Protein AF-0000000080304669 (afdb_homodimer)

Radius of gyration: 21.52 Å; Cα contacts (8 Å, |Δi|>4): 404; chains: 2; bounding box: 47×64×59 Å

Sequence (328 aa):
MSGPALLDLALAVEAWPAVRAFGASLWAYPLVSALHIAGFALLFGAILPVDLRLMGLARAEAVPAPTVELLRRLAASGLGLAVVSGVALWTVRASDYLANPWLWAKWVAVAIGVANALAYGRHAARRRCAGAPALDTRTARAAGTVSLASWLAAIVCGRWIAFAMSGPALLDLALAVEAWPAVRAFGASLWAYPLVSALHIAGFALLFGAILPVDLRLMGLARAEAVPAPTVELLRRLAASGLGLAVVSGVALWTVRASDYLANPWLWAKWVAVAIGVANALAYGRHAARRRCAGAPALDTRTARAAGTVSLASWLAAIVCGRWIAFA

pLDDT: mean 92.64, std 8.43, range [52.75, 98.62]

Organism: Piscinibacter sakaiensis (NCBI:txid1547922)

Nearest PDB structures (foldseek):
  1i49-assembly1_B  TM=2.908E-01  e=3.431E+00  Homo sapiens
  1i4t-assembly1_B  TM=2.240E-01  e=2.966E+00  Homo sapiens
  7oy2-assembly1_C  TM=4.641E-01  e=2.020E+00  Escherichia coli K-12
  1i49-assembly1_B  TM=2.977E-01  e=3.446E+00  Homo sapiens
  1i4t-assembly1_B  TM=2.240E-01  e=3.987E+00  Homo sapiens

Foldseek 3Di:
DDPPVQLVVLVVLLPDPVLQCQVPDPPNLVVLVVQLVVLLCQQQVLCLQVLCVLLVNDDCVVQDPVSNVVSVVSNVSSVVSNVVSVVSNCSNPVNLLVVQVLNVQLVVLVVQLVVLVVVVVVVQVVCVVVVHDGDDSVSSSVSSVSNNVSSVSNVVSVVCSVVD/DPPPVQLVVLVVLLPDPVLQCQVPDPPNLVVLVVQLVVLLCQQQVLCLQVLCVLLVNDDCVVQDPVSNVVSVVSNVSSVVSNVVSVVSNCSNPVNLLVVQVLNVQLVVLVVQLVVLVVVQVVVQVVCVVVVHDGDDSVSSSVSSVSNNVSSVSNVVSVVCSVVD

Structure (mmCIF, N/CA/C/O backbone):
data_AF-0000000080304669-model_v1
#
loop_
_entity.id
_entity.type
_entity.pdbx_description
1 polymer 'Putative membrane protein'
#
loop_
_atom_site.group_PDB
_atom_site.id
_atom_site.type_symbol
_atom_site.label_atom_id
_atom_site.label_alt_id
_atom_site.label_comp_id
_atom_site.label_asym_id
_atom_site.label_entity_id
_atom_site.label_seq_id
_atom_site.pdbx_PDB_ins_code
_atom_site.Cartn_x
_atom_site.Cartn_y
_atom_site.Cartn_z
_atom_site.occupancy
_atom_site.B_iso_or_equiv
_atom_site.auth_seq_id
_atom_site.auth_comp_id
_atom_site.auth_asym_id
_atom_site.auth_atom_id
_atom_site.pdbx_PDB_model_num
ATOM 1 N N . MET A 1 1 ? 9.297 -5.238 -27.375 1 52.94 1 MET A N 1
ATOM 2 C CA . MET A 1 1 ? 9.961 -6.535 -27.328 1 52.94 1 MET A CA 1
ATOM 3 C C . MET A 1 1 ? 11.461 -6.367 -27.078 1 52.94 1 MET A C 1
ATOM 5 O O . MET A 1 1 ? 12.094 -5.473 -27.641 1 52.94 1 MET A O 1
ATOM 9 N N . SER A 1 2 ? 11.812 -6.898 -25.875 1 64.19 2 SER A N 1
ATOM 10 C CA . SER A 1 2 ? 13.211 -6.68 -25.516 1 64.19 2 SER A CA 1
ATOM 11 C C . SER A 1 2 ? 14.148 -7.215 -26.578 1 64.19 2 SER A C 1
ATOM 13 O O . SER A 1 2 ? 13.961 -8.32 -27.094 1 64.19 2 SER A O 1
ATOM 15 N N . GLY A 1 3 ? 14.969 -6.406 -27.203 1 72.31 3 GLY A N 1
ATOM 16 C CA . GLY A 1 3 ? 15.969 -6.809 -28.188 1 72.31 3 GLY A CA 1
ATOM 17 C C . GLY A 1 3 ? 16.828 -7.965 -27.703 1 72.31 3 GLY A C 1
ATOM 18 O O . GLY A 1 3 ? 16.844 -8.281 -26.516 1 72.31 3 GLY A O 1
ATOM 19 N N . PRO A 1 4 ? 17.328 -8.695 -28.562 1 80.25 4 PRO A N 1
ATOM 20 C CA . PRO A 1 4 ? 18.125 -9.875 -28.234 1 80.25 4 PRO A CA 1
ATOM 21 C C . PRO A 1 4 ? 19.172 -9.602 -27.172 1 80.25 4 PRO A C 1
ATOM 23 O O . PRO A 1 4 ? 19.406 -10.438 -26.297 1 80.25 4 PRO A O 1
ATOM 26 N N . ALA A 1 5 ? 19.766 -8.531 -27.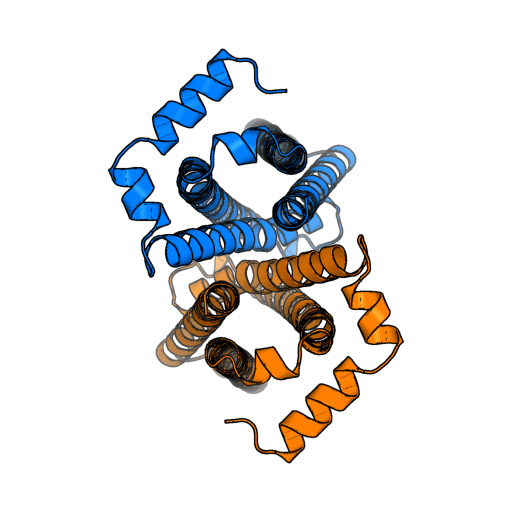188 1 88 5 ALA A N 1
ATOM 27 C CA . ALA A 1 5 ? 20.797 -8.203 -26.203 1 88 5 ALA A CA 1
ATOM 28 C C . ALA A 1 5 ? 20.219 -8.125 -24.797 1 88 5 ALA A C 1
ATOM 30 O O . ALA A 1 5 ? 20.844 -8.602 -23.844 1 88 5 ALA A O 1
ATOM 31 N N . LEU A 1 6 ? 19.047 -7.523 -24.703 1 88.44 6 LEU A N 1
ATOM 32 C CA . LEU A 1 6 ? 18.406 -7.395 -23.391 1 88.44 6 LEU A CA 1
ATOM 33 C C . LEU A 1 6 ? 18.016 -8.766 -22.844 1 88.44 6 LEU A C 1
ATOM 35 O O . LEU A 1 6 ? 18.125 -9.016 -21.641 1 88.44 6 LEU A O 1
ATOM 39 N N . LEU A 1 7 ? 17.594 -9.531 -23.703 1 90.88 7 LEU A N 1
ATOM 40 C CA . LEU A 1 7 ? 17.219 -10.883 -23.297 1 90.88 7 LEU A CA 1
ATOM 41 C C . LEU A 1 7 ? 18.438 -11.672 -22.828 1 90.88 7 LEU A C 1
ATOM 43 O O . LEU A 1 7 ? 18.375 -12.398 -21.844 1 90.88 7 LEU A O 1
ATOM 47 N N . ASP A 1 8 ? 19.516 -11.492 -23.547 1 93.12 8 ASP A N 1
ATOM 48 C CA . ASP A 1 8 ? 20.75 -12.164 -23.156 1 93.12 8 ASP A CA 1
ATOM 49 C C . ASP A 1 8 ? 21.203 -11.711 -21.781 1 93.12 8 ASP A C 1
ATOM 51 O O . ASP A 1 8 ? 21.656 -12.523 -20.969 1 93.12 8 ASP A O 1
ATOM 55 N N . LEU A 1 9 ? 21.141 -10.508 -21.609 1 93.19 9 LEU A N 1
ATOM 56 C CA . LEU A 1 9 ? 21.516 -9.969 -20.297 1 93.19 9 LEU A CA 1
ATOM 57 C C . LEU A 1 9 ? 20.609 -10.531 -19.219 1 93.19 9 LEU A C 1
ATOM 59 O O . LEU A 1 9 ? 21.078 -10.883 -18.125 1 93.19 9 LEU A O 1
ATOM 63 N N . ALA A 1 10 ? 19.328 -10.578 -19.469 1 94.25 10 ALA A N 1
ATOM 64 C CA . ALA A 1 10 ? 18.375 -11.117 -18.516 1 94.25 10 ALA A CA 1
ATOM 65 C C . ALA A 1 10 ? 18.703 -12.555 -18.156 1 94.25 10 ALA A C 1
ATOM 67 O O . ALA A 1 10 ? 18.688 -12.93 -16.969 1 94.25 10 ALA A O 1
ATOM 68 N N . LEU A 1 11 ? 19.031 -13.258 -19.141 1 94.62 11 LEU A N 1
ATOM 69 C CA . LEU A 1 11 ? 19.359 -14.664 -18.922 1 94.62 11 LEU A CA 1
ATOM 70 C C . LEU A 1 11 ? 20.656 -14.812 -18.141 1 94.62 11 LEU A C 1
ATOM 72 O O . LEU A 1 11 ? 20.781 -15.703 -17.297 1 94.62 11 LEU A O 1
ATOM 76 N N . ALA A 1 12 ? 21.594 -13.93 -18.422 1 95.5 12 ALA A N 1
ATOM 77 C CA . ALA A 1 12 ? 22.859 -13.938 -17.688 1 95.5 12 ALA A CA 1
ATOM 78 C C . ALA A 1 12 ? 22.641 -13.617 -16.219 1 95.5 12 ALA A C 1
ATOM 80 O O . ALA A 1 12 ? 23.25 -14.234 -15.344 1 95.5 12 ALA A O 1
ATOM 81 N N . VAL A 1 13 ? 21.797 -12.711 -15.953 1 95.69 13 VAL A N 1
ATOM 82 C CA . VAL A 1 13 ? 21.484 -12.312 -14.586 1 95.69 13 VAL A CA 1
ATOM 83 C C . VAL A 1 13 ? 20.797 -13.461 -13.852 1 95.69 13 VAL A C 1
ATOM 85 O O . VAL A 1 13 ? 21.156 -13.781 -12.719 1 95.69 13 VAL A O 1
ATOM 88 N N . GLU A 1 14 ? 19.906 -14.125 -14.469 1 95.62 14 GLU A N 1
ATOM 89 C CA . GLU A 1 14 ? 19.172 -15.242 -13.883 1 95.62 14 GLU A CA 1
ATOM 90 C C . GLU A 1 14 ? 20.125 -16.391 -13.531 1 95.62 14 GLU A C 1
ATOM 92 O O . GLU A 1 14 ? 19.844 -17.172 -12.617 1 95.62 14 GLU A O 1
ATOM 97 N N . ALA A 1 15 ? 21.188 -16.391 -14.219 1 95.44 15 ALA A N 1
ATOM 98 C CA . ALA A 1 15 ? 22.109 -17.516 -14.078 1 95.44 15 ALA A CA 1
ATOM 99 C C . ALA A 1 15 ? 23.062 -17.312 -12.898 1 95.44 15 ALA A C 1
ATOM 101 O O . ALA A 1 15 ? 23.734 -18.25 -12.469 1 95.44 15 ALA A O 1
ATOM 102 N N . TRP A 1 16 ? 23.078 -16.109 -12.375 1 97.19 16 TRP A N 1
ATOM 103 C CA . TRP A 1 16 ? 23.938 -15.859 -11.227 1 97.19 16 TRP A CA 1
ATOM 104 C C . TRP A 1 16 ? 23.531 -16.734 -10.047 1 97.19 16 TRP A C 1
ATOM 106 O O . TRP A 1 16 ? 22.344 -16.828 -9.711 1 97.19 16 TRP A O 1
ATOM 116 N N . PRO A 1 17 ? 24.5 -17.422 -9.391 1 97.38 17 PRO A N 1
ATOM 117 C CA . PRO A 1 17 ? 24.188 -18.312 -8.266 1 97.38 17 PRO A CA 1
ATOM 118 C C . PRO A 1 17 ? 23.438 -17.594 -7.145 1 97.38 17 PRO A C 1
ATOM 120 O O . PRO A 1 17 ? 22.531 -18.156 -6.535 1 97.38 17 PRO A O 1
ATOM 123 N N . ALA A 1 18 ? 23.797 -16.391 -6.887 1 97.31 18 ALA A N 1
ATOM 124 C CA . ALA A 1 18 ? 23.109 -15.617 -5.844 1 97.31 18 ALA A CA 1
ATOM 125 C C . ALA A 1 18 ? 21.641 -15.398 -6.188 1 97.31 18 ALA A C 1
ATOM 127 O O . ALA A 1 18 ? 20.781 -15.422 -5.305 1 97.31 18 ALA A O 1
ATOM 128 N N . VAL A 1 19 ? 21.359 -15.188 -7.363 1 97.44 19 VAL A N 1
ATOM 129 C CA . VAL A 1 19 ? 19.984 -14.969 -7.82 1 97.44 19 VAL A CA 1
ATOM 130 C C . VAL A 1 19 ? 19.188 -16.266 -7.695 1 97.44 19 VAL A C 1
ATOM 132 O O . VAL A 1 19 ? 18.047 -16.25 -7.223 1 97.44 19 VAL A O 1
ATOM 135 N N . ARG A 1 20 ? 19.766 -17.344 -8.07 1 96.94 20 ARG A N 1
ATOM 136 C CA . ARG A 1 20 ? 19.094 -18.625 -7.953 1 96.94 20 ARG A CA 1
ATOM 137 C C . ARG A 1 20 ? 18.812 -18.969 -6.496 1 96.94 20 ARG A C 1
ATOM 139 O O . ARG A 1 20 ? 17.719 -19.453 -6.164 1 96.94 20 ARG A O 1
ATOM 146 N N . ALA A 1 21 ? 19.812 -18.672 -5.695 1 97.12 21 ALA A N 1
ATOM 147 C CA . ALA A 1 21 ? 19.609 -18.922 -4.27 1 97.12 21 ALA A CA 1
ATOM 148 C C . ALA A 1 21 ? 18.5 -18.047 -3.707 1 97.12 21 ALA A C 1
ATOM 150 O O . ALA A 1 21 ? 17.688 -18.5 -2.91 1 97.12 21 ALA A O 1
ATOM 151 N N . PHE A 1 22 ? 18.484 -16.891 -4.109 1 96.88 22 PHE A N 1
ATOM 152 C CA . PHE A 1 22 ? 17.469 -15.93 -3.684 1 96.88 22 PHE A CA 1
ATOM 153 C C . PHE A 1 22 ? 16.078 -16.391 -4.102 1 96.88 22 PHE A C 1
ATOM 155 O O . PHE A 1 22 ? 15.156 -16.438 -3.281 1 96.88 22 PHE A O 1
ATOM 162 N N . GLY A 1 23 ? 15.938 -16.812 -5.289 1 95.44 23 GLY A N 1
ATOM 163 C CA . GLY A 1 23 ? 14.656 -17.266 -5.809 1 95.44 23 GLY A CA 1
ATOM 164 C C . GLY A 1 23 ? 14.164 -18.547 -5.156 1 95.44 23 GLY A C 1
ATOM 165 O O . GLY A 1 23 ? 12.953 -18.766 -5.051 1 95.44 23 GLY A O 1
ATOM 166 N N . ALA A 1 24 ? 15.086 -19.297 -4.668 1 94.12 24 ALA A N 1
ATOM 167 C CA . ALA A 1 24 ? 14.727 -20.594 -4.094 1 94.12 24 ALA A CA 1
ATOM 168 C C . ALA A 1 24 ? 14.477 -20.469 -2.592 1 94.12 24 ALA A C 1
ATOM 170 O O . ALA A 1 24 ? 13.953 -21.391 -1.967 1 94.12 24 ALA A O 1
ATOM 171 N N . SER A 1 25 ? 14.828 -19.359 -2.078 1 94.56 25 SER A N 1
ATOM 172 C CA . SER A 1 25 ? 14.727 -19.203 -0.63 1 94.56 25 SER A CA 1
ATOM 173 C C . SER A 1 25 ? 13.273 -19.125 -0.182 1 94.56 25 SER A C 1
ATOM 175 O O . SER A 1 25 ? 12.484 -18.344 -0.72 1 94.56 25 SER A O 1
ATOM 177 N N . LEU A 1 26 ? 12.969 -19.906 0.898 1 92.12 26 LEU A N 1
ATOM 178 C CA . LEU A 1 26 ? 11.617 -19.922 1.442 1 92.12 26 LEU A CA 1
ATOM 179 C C . LEU A 1 26 ? 11.344 -18.672 2.27 1 92.12 26 LEU A C 1
ATOM 181 O O . LEU A 1 26 ? 10.188 -18.375 2.596 1 92.12 26 LEU A O 1
ATOM 185 N N . TRP A 1 27 ? 12.32 -17.938 2.51 1 93.38 27 TRP A N 1
ATOM 186 C CA . TRP A 1 27 ? 12.172 -16.766 3.373 1 93.38 27 TRP A CA 1
ATOM 187 C C . TRP A 1 27 ? 12.555 -15.492 2.631 1 93.38 27 TRP A C 1
ATOM 189 O O . TRP A 1 27 ? 11.781 -14.523 2.609 1 93.38 27 TRP A O 1
ATOM 199 N N . ALA A 1 28 ? 13.703 -15.492 1.985 1 95.62 28 ALA A N 1
ATOM 200 C CA . ALA A 1 28 ? 14.242 -14.266 1.403 1 95.62 28 ALA A CA 1
ATOM 201 C C . ALA A 1 28 ? 13.32 -13.727 0.316 1 95.62 28 ALA A C 1
ATOM 203 O O . ALA A 1 28 ? 12.969 -12.539 0.323 1 95.62 28 ALA A O 1
ATOM 204 N N . TYR A 1 29 ? 12.891 -14.602 -0.505 1 95.88 29 TYR A N 1
ATOM 205 C CA . TYR A 1 29 ? 12.094 -14.148 -1.644 1 95.88 29 TYR A CA 1
ATOM 206 C C . TYR A 1 29 ? 10.75 -13.602 -1.187 1 95.88 29 TYR A C 1
ATOM 208 O O . TYR A 1 29 ? 10.398 -12.461 -1.504 1 95.88 29 TYR A O 1
ATOM 216 N N . PRO A 1 30 ? 10.023 -14.336 -0.293 1 95.31 30 PRO A N 1
ATOM 217 C CA . PRO A 1 30 ? 8.75 -13.781 0.184 1 95.31 30 PRO A CA 1
ATOM 218 C C . PRO A 1 30 ? 8.938 -12.516 1.011 1 95.31 30 PRO A C 1
ATOM 220 O O . PRO A 1 30 ? 8.094 -11.617 0.967 1 95.31 30 PRO A O 1
ATOM 223 N N . LEU A 1 31 ? 9.992 -12.469 1.689 1 96.69 31 LEU A N 1
ATOM 224 C CA . LEU A 1 31 ? 10.234 -11.281 2.504 1 96.69 31 LEU A CA 1
ATOM 225 C C . LEU A 1 31 ? 10.5 -10.062 1.624 1 96.69 31 LEU A C 1
ATOM 227 O O . LEU A 1 31 ? 9.969 -8.977 1.877 1 96.69 31 LEU A O 1
ATOM 231 N N . VAL A 1 32 ? 11.305 -10.203 0.575 1 97.62 32 VAL A N 1
ATOM 232 C CA . VAL A 1 32 ? 11.578 -9.109 -0.348 1 97.62 32 VAL A CA 1
ATOM 233 C C . VAL A 1 32 ? 10.305 -8.727 -1.097 1 97.62 32 VAL A C 1
ATOM 235 O O . VAL A 1 32 ? 10.055 -7.551 -1.35 1 97.62 32 VAL A O 1
ATOM 238 N N . SER A 1 33 ? 9.547 -9.727 -1.398 1 96.75 33 SER A N 1
ATOM 239 C CA . SER A 1 33 ? 8.25 -9.469 -2.018 1 96.75 33 SER A CA 1
ATOM 240 C C . SER A 1 33 ? 7.352 -8.648 -1.098 1 96.75 33 SER A C 1
ATOM 242 O O . SER A 1 33 ? 6.719 -7.688 -1.536 1 96.75 33 SER A O 1
ATOM 244 N N . ALA A 1 34 ? 7.301 -8.977 0.16 1 96.19 34 ALA A N 1
ATOM 245 C CA . ALA A 1 34 ? 6.523 -8.227 1.146 1 96.19 34 ALA A CA 1
ATOM 246 C C . ALA A 1 34 ? 7.059 -6.809 1.299 1 96.19 34 ALA A C 1
ATOM 248 O O . ALA A 1 34 ? 6.281 -5.859 1.452 1 96.19 34 ALA A O 1
ATOM 249 N N . LEU A 1 35 ? 8.375 -6.68 1.252 1 97.44 35 LEU A N 1
ATOM 250 C CA . LEU A 1 35 ? 8.992 -5.363 1.349 1 97.44 35 LEU A CA 1
ATOM 251 C C . LEU A 1 35 ? 8.633 -4.5 0.144 1 97.44 35 LEU A C 1
ATOM 253 O O . LEU A 1 35 ? 8.422 -3.293 0.279 1 97.44 35 LEU A O 1
ATOM 257 N N . HIS A 1 36 ? 8.648 -5.148 -1.007 1 97.56 36 HIS A N 1
ATOM 258 C CA . HIS A 1 36 ? 8.219 -4.434 -2.201 1 97.56 36 HIS A CA 1
ATOM 259 C C . HIS A 1 36 ? 6.801 -3.895 -2.043 1 97.56 36 HIS A C 1
ATOM 261 O O . HIS A 1 36 ? 6.539 -2.725 -2.326 1 97.56 36 HIS A O 1
ATOM 267 N N . ILE A 1 37 ? 5.914 -4.641 -1.457 1 96.25 37 ILE A N 1
ATOM 268 C CA . ILE A 1 37 ? 4.52 -4.27 -1.236 1 96.25 37 ILE A CA 1
ATOM 269 C C . ILE A 1 37 ? 4.441 -3.164 -0.188 1 96.25 37 ILE A C 1
ATOM 271 O O . ILE A 1 37 ? 3.709 -2.186 -0.362 1 96.25 37 ILE A O 1
ATOM 275 N N . ALA A 1 38 ? 5.207 -3.32 0.8 1 96.5 38 ALA A N 1
ATOM 276 C CA . ALA A 1 38 ? 5.238 -2.303 1.847 1 96.5 38 ALA A CA 1
ATOM 277 C C . ALA A 1 38 ? 5.73 -0.966 1.3 1 96.5 38 ALA A C 1
ATOM 279 O O . ALA A 1 38 ? 5.215 0.091 1.67 1 96.5 38 ALA A O 1
ATOM 280 N N . GLY A 1 39 ? 6.777 -1.056 0.501 1 97.81 39 GLY A N 1
ATOM 281 C CA . GLY A 1 39 ? 7.293 0.154 -0.118 1 97.81 39 GLY A CA 1
ATOM 282 C C . GLY A 1 39 ? 6.266 0.866 -0.98 1 97.81 39 GLY A C 1
ATOM 283 O O . GLY A 1 39 ? 6.09 2.082 -0.871 1 97.81 39 GLY A O 1
ATOM 284 N N . PHE A 1 40 ? 5.586 0.095 -1.769 1 97.06 40 PHE A N 1
ATOM 285 C CA . PHE A 1 40 ? 4.562 0.675 -2.631 1 97.06 40 PHE A CA 1
ATOM 286 C C . PHE A 1 40 ? 3.396 1.206 -1.808 1 97.06 40 PHE A C 1
ATOM 288 O O . PHE A 1 40 ? 2.828 2.252 -2.129 1 97.06 40 PHE A O 1
ATOM 295 N N . ALA A 1 41 ? 3.002 0.504 -0.779 1 96.69 41 ALA A N 1
ATOM 296 C CA . ALA A 1 41 ? 1.937 0.941 0.12 1 96.69 41 ALA A CA 1
ATOM 297 C C . ALA A 1 41 ? 2.285 2.275 0.774 1 96.69 41 ALA A C 1
ATOM 299 O O . ALA A 1 41 ? 1.444 3.176 0.849 1 96.69 41 ALA A O 1
ATOM 300 N N . LEU A 1 42 ? 3.537 2.318 1.196 1 97.81 42 LEU A N 1
ATOM 301 C CA . LEU A 1 42 ? 4.004 3.557 1.809 1 97.81 42 LEU A CA 1
ATOM 302 C C . LEU A 1 42 ? 3.971 4.707 0.805 1 97.81 42 LEU A C 1
ATOM 304 O O . LEU A 1 42 ? 3.506 5.801 1.124 1 97.81 42 LEU A O 1
ATOM 308 N N . LEU A 1 43 ? 4.457 4.43 -0.382 1 98.44 43 LEU A N 1
ATOM 309 C CA . LEU A 1 43 ? 4.457 5.445 -1.428 1 98.44 43 LEU A CA 1
ATOM 310 C C . LEU A 1 43 ? 3.043 5.949 -1.698 1 98.44 43 LEU A C 1
ATOM 312 O O . LEU A 1 43 ? 2.768 7.145 -1.567 1 98.44 43 LEU A O 1
ATOM 316 N N . PHE A 1 44 ? 2.117 5.086 -2.004 1 98.06 44 PHE A N 1
ATOM 317 C CA . PHE A 1 44 ? 0.77 5.445 -2.428 1 98.06 44 PHE A CA 1
ATOM 318 C C . PHE A 1 44 ? -0.005 6.086 -1.282 1 98.06 44 PHE A C 1
ATOM 320 O O . PHE A 1 44 ? -0.566 7.172 -1.438 1 98.06 44 PHE A O 1
ATOM 327 N N . GLY A 1 45 ? 0.008 5.535 -0.122 1 97.25 45 GLY A N 1
ATOM 328 C CA . GLY A 1 45 ? -0.755 6.047 1.005 1 97.25 45 GLY A CA 1
ATOM 329 C C . GLY A 1 45 ? -0.256 7.391 1.5 1 97.25 45 GLY A C 1
ATOM 330 O O . GLY A 1 45 ? -1.05 8.242 1.913 1 97.25 45 GLY A O 1
ATOM 331 N N . ALA A 1 46 ? 1.029 7.527 1.434 1 97.56 46 ALA A N 1
ATOM 332 C CA . ALA A 1 46 ? 1.606 8.773 1.944 1 97.56 46 ALA A CA 1
ATOM 333 C C . ALA A 1 46 ? 1.347 9.93 0.987 1 97.56 46 ALA A C 1
ATOM 335 O O . ALA A 1 46 ? 1.141 11.062 1.42 1 97.56 46 ALA A O 1
ATOM 336 N N . ILE A 1 47 ? 1.39 9.578 -0.3 1 97.69 47 ILE A N 1
ATOM 337 C CA . ILE A 1 47 ? 1.369 10.695 -1.237 1 97.69 47 ILE A CA 1
ATOM 338 C C . ILE A 1 47 ? -0.075 11.078 -1.551 1 97.69 47 ILE A C 1
ATOM 340 O O . ILE A 1 47 ? -0.336 12.172 -2.057 1 97.69 47 ILE A O 1
ATOM 344 N N . LEU A 1 48 ? -1.041 10.281 -1.236 1 97.69 48 LEU A N 1
ATOM 345 C CA . LEU A 1 48 ? -2.434 10.508 -1.611 1 97.69 48 LEU A CA 1
ATOM 346 C C . LEU A 1 48 ? -2.971 11.781 -0.98 1 97.69 48 LEU A C 1
ATOM 348 O O . LEU A 1 48 ? -3.602 12.602 -1.658 1 97.69 48 LEU A O 1
ATOM 352 N N . PRO A 1 49 ? -2.744 12.055 0.329 1 96.88 49 PRO A N 1
ATOM 353 C CA . PRO A 1 49 ? -3.254 13.305 0.886 1 96.88 49 PRO A CA 1
ATOM 354 C C . PRO A 1 49 ? -2.686 14.539 0.183 1 96.88 49 PRO A C 1
ATOM 356 O O . PRO A 1 49 ? -3.377 15.547 0.046 1 96.88 49 PRO A O 1
ATOM 359 N N . VAL A 1 50 ? -1.459 14.461 -0.214 1 96.12 50 VAL A N 1
ATOM 360 C CA . VAL A 1 50 ? -0.841 15.562 -0.947 1 96.12 50 VAL A CA 1
ATOM 361 C C . VAL A 1 50 ? -1.52 15.727 -2.305 1 96.12 50 VAL A C 1
ATOM 363 O O . VAL A 1 50 ? -1.816 16.844 -2.729 1 96.12 50 VAL A O 1
ATOM 366 N N . ASP A 1 51 ? -1.729 14.602 -2.959 1 97.38 51 ASP A N 1
ATOM 367 C CA . ASP A 1 51 ? -2.441 14.641 -4.23 1 97.38 51 ASP A CA 1
ATOM 368 C C . ASP A 1 51 ? -3.822 15.273 -4.07 1 97.38 51 ASP A C 1
ATOM 370 O O . ASP A 1 51 ? -4.234 16.094 -4.891 1 97.38 51 ASP A O 1
ATOM 374 N N . LEU A 1 52 ? -4.527 14.875 -3.021 1 96.44 52 LEU A N 1
ATOM 375 C CA . LEU A 1 52 ? -5.859 15.406 -2.768 1 96.44 52 LEU A CA 1
ATOM 376 C C . LEU A 1 52 ? -5.801 16.906 -2.512 1 96.44 52 LEU A C 1
ATOM 378 O O . LEU A 1 52 ? -6.668 17.656 -2.975 1 96.44 52 LEU A O 1
ATOM 382 N N . ARG A 1 53 ? -4.809 17.312 -1.776 1 94.44 53 ARG A N 1
ATOM 383 C CA . ARG A 1 53 ? -4.613 18.734 -1.538 1 94.44 53 ARG A CA 1
ATOM 384 C C . ARG A 1 53 ? -4.391 19.484 -2.848 1 94.44 53 ARG A C 1
ATOM 386 O O . ARG A 1 53 ? -4.988 20.531 -3.078 1 94.44 53 ARG A O 1
ATOM 393 N N . LEU A 1 54 ? -3.543 19 -3.676 1 93.81 54 LEU A N 1
ATOM 394 C CA . LEU A 1 54 ? -3.246 19.625 -4.961 1 93.81 54 LEU A CA 1
ATOM 395 C C . LEU A 1 54 ? -4.492 19.703 -5.836 1 93.81 54 LEU A C 1
ATOM 397 O O . LEU A 1 54 ? -4.695 20.672 -6.562 1 93.81 54 LEU A O 1
ATOM 401 N N . MET A 1 55 ? -5.305 18.719 -5.711 1 95.56 55 MET A N 1
ATOM 402 C CA . MET A 1 55 ? -6.516 18.641 -6.52 1 95.56 55 MET A CA 1
ATOM 403 C C . MET A 1 55 ? -7.621 19.5 -5.934 1 95.56 55 MET A C 1
ATOM 405 O O . MET A 1 55 ? -8.688 19.656 -6.535 1 95.56 55 MET A O 1
ATOM 409 N N . GLY A 1 56 ? -7.395 20.016 -4.734 1 93.25 56 GLY A N 1
ATOM 410 C CA . GLY A 1 56 ? -8.367 20.875 -4.074 1 93.25 56 GLY A CA 1
ATOM 411 C C . GLY A 1 56 ? -9.43 20.094 -3.314 1 93.25 56 GLY A C 1
ATOM 412 O O . GLY A 1 56 ? -10.484 20.625 -2.986 1 93.25 56 GLY A O 1
ATOM 413 N N . LEU A 1 57 ? -9.148 18.859 -3.033 1 93.75 57 LEU A N 1
ATOM 414 C CA . LEU A 1 57 ? -10.125 17.984 -2.393 1 93.75 57 LEU A CA 1
ATOM 415 C C . LEU A 1 57 ? -9.836 17.844 -0.901 1 93.75 57 LEU A C 1
ATOM 417 O O . LEU A 1 57 ? -10.641 17.281 -0.159 1 93.75 57 LEU A O 1
ATOM 421 N N . ALA A 1 58 ? -8.688 18.297 -0.469 1 90.81 58 ALA A N 1
ATOM 422 C CA . ALA A 1 58 ? -8.336 18.359 0.948 1 90.81 58 ALA A CA 1
ATOM 423 C C . ALA A 1 58 ? -8.039 19.797 1.374 1 90.81 58 ALA A C 1
ATOM 425 O O . ALA A 1 58 ? -7.414 20.547 0.631 1 90.81 58 ALA A O 1
ATOM 426 N N . ARG A 1 59 ? -8.492 20.094 2.584 1 88.56 59 ARG A N 1
ATOM 427 C CA . ARG A 1 59 ? -8.273 21.453 3.092 1 88.56 59 ARG A CA 1
ATOM 428 C C . ARG A 1 59 ? -6.797 21.688 3.375 1 88.56 59 ARG A C 1
ATOM 430 O O . ARG A 1 59 ? -6.09 20.797 3.848 1 88.56 59 ARG A O 1
ATOM 437 N N . ALA A 1 60 ? -6.496 22.906 3.088 1 83.75 60 ALA A N 1
ATOM 438 C CA . ALA A 1 60 ? -5.105 23.297 3.295 1 83.75 60 ALA A CA 1
ATOM 439 C C . ALA A 1 60 ? -4.691 23.094 4.754 1 83.75 60 ALA A C 1
ATOM 441 O O . ALA A 1 60 ? -3.543 22.766 5.039 1 83.75 60 ALA A O 1
ATOM 442 N N . GLU A 1 61 ? -5.574 23.234 5.586 1 87.44 61 GLU A N 1
ATOM 443 C CA . GLU A 1 61 ? -5.281 23.109 7.012 1 87.44 61 GLU A CA 1
ATOM 444 C C . GLU A 1 61 ? -5.031 21.656 7.398 1 87.44 61 GLU A C 1
ATOM 446 O O . GLU A 1 61 ? -4.352 21.375 8.391 1 87.44 61 GLU A O 1
ATOM 451 N N . ALA A 1 62 ? -5.523 20.812 6.605 1 91.38 62 ALA A N 1
ATOM 452 C CA . ALA A 1 62 ? -5.383 19.391 6.891 1 91.38 62 ALA A CA 1
ATOM 453 C C . ALA A 1 62 ? -4.039 18.859 6.398 1 91.38 62 ALA A C 1
ATOM 455 O O . ALA A 1 62 ? -3.559 17.828 6.867 1 91.38 62 ALA A O 1
ATOM 456 N N . VAL A 1 63 ? -3.471 19.547 5.492 1 95.12 63 VAL A N 1
ATOM 457 C CA . VAL A 1 63 ? -2.18 19.141 4.945 1 95.12 63 VAL A CA 1
ATOM 458 C C . VAL A 1 63 ? -1.258 20.344 4.832 1 95.12 63 VAL A C 1
ATOM 460 O O . VAL A 1 63 ? -0.875 20.75 3.729 1 95.12 63 VAL A O 1
ATOM 463 N N . PRO A 1 64 ? -0.865 20.906 5.945 1 92.81 64 PRO A N 1
ATOM 464 C CA . PRO A 1 64 ? 0.021 22.062 5.922 1 92.81 64 PRO A CA 1
ATOM 465 C C . PRO A 1 64 ? 1.413 21.734 5.387 1 92.81 64 PRO A C 1
ATOM 467 O O . PRO A 1 64 ? 1.738 20.562 5.176 1 92.81 64 PRO A O 1
ATOM 470 N N . ALA A 1 65 ? 2.238 22.703 5.227 1 90.19 65 ALA A N 1
ATOM 471 C CA . ALA A 1 65 ? 3.525 22.594 4.543 1 90.19 65 ALA A CA 1
ATOM 472 C C . ALA A 1 65 ? 4.426 21.578 5.227 1 90.19 65 ALA A C 1
ATOM 474 O O . ALA A 1 65 ? 5.027 20.734 4.566 1 90.19 65 ALA A O 1
ATOM 475 N N . PRO A 1 66 ? 4.535 21.609 6.52 1 92.44 66 PRO A N 1
ATOM 476 C CA . PRO A 1 66 ? 5.379 20.594 7.16 1 92.44 66 PRO A CA 1
ATOM 477 C C . PRO A 1 66 ? 4.863 19.172 6.945 1 92.44 66 PRO A C 1
ATOM 479 O O . PRO A 1 66 ? 5.652 18.234 6.867 1 92.44 66 PRO A O 1
ATOM 482 N N . THR A 1 67 ? 3.553 19.047 6.887 1 94.62 67 THR A N 1
ATOM 483 C CA . THR A 1 67 ? 2.947 17.75 6.613 1 94.62 67 THR A CA 1
ATOM 484 C C . THR A 1 67 ? 3.291 17.281 5.199 1 94.62 67 THR A C 1
ATOM 486 O O . THR A 1 67 ? 3.65 16.125 4.996 1 94.62 67 THR A O 1
ATOM 489 N N . VAL A 1 68 ? 3.146 18.172 4.27 1 94.25 68 VAL A N 1
ATOM 490 C CA . VAL A 1 68 ? 3.488 17.844 2.887 1 94.25 68 VAL A CA 1
ATOM 491 C C . VAL A 1 68 ? 4.926 17.344 2.812 1 94.25 68 VAL A C 1
ATOM 493 O O . VAL A 1 68 ? 5.199 16.328 2.158 1 94.25 68 VAL A O 1
ATOM 496 N N . GLU A 1 69 ? 5.805 18.016 3.449 1 93.75 69 GLU A N 1
ATOM 497 C CA . GLU A 1 69 ? 7.215 17.641 3.434 1 93.75 69 GLU A CA 1
ATOM 498 C C . GLU A 1 69 ? 7.418 16.25 4.027 1 93.75 69 GLU A C 1
ATOM 500 O O . GLU A 1 69 ? 8.141 15.422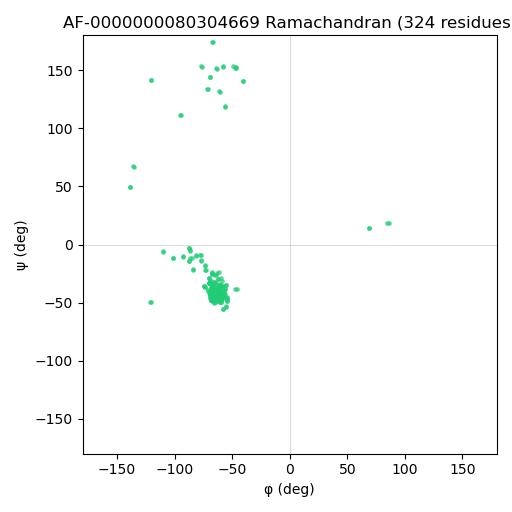 3.459 1 93.75 69 GLU A O 1
ATOM 505 N N . LEU A 1 70 ? 6.82 16 5.113 1 95.69 70 LEU A N 1
ATOM 506 C CA . LEU A 1 70 ? 6.918 14.695 5.746 1 95.69 70 LEU A CA 1
ATOM 507 C C . LEU A 1 70 ? 6.375 13.602 4.828 1 95.69 70 LEU A C 1
ATOM 509 O O . LEU A 1 70 ? 7.023 12.578 4.625 1 95.69 70 LEU A O 1
ATOM 513 N N . LEU A 1 71 ? 5.188 13.852 4.316 1 97.12 71 LEU A N 1
ATOM 514 C CA . LEU A 1 71 ? 4.531 12.867 3.465 1 97.12 71 LEU A CA 1
ATOM 515 C C . LEU A 1 71 ? 5.352 12.602 2.207 1 97.12 71 LEU A C 1
ATOM 517 O O . LEU A 1 71 ? 5.434 11.461 1.741 1 97.12 71 LEU A O 1
ATOM 521 N N . ARG A 1 72 ? 5.957 13.617 1.655 1 96.31 72 ARG A N 1
ATOM 522 C CA . ARG A 1 72 ? 6.812 13.445 0.486 1 96.31 72 ARG A CA 1
ATOM 523 C C . ARG A 1 72 ? 8.047 12.617 0.828 1 96.31 72 ARG A C 1
ATOM 525 O O . ARG A 1 72 ? 8.5 11.805 0.021 1 96.31 72 ARG A O 1
ATOM 532 N N . ARG A 1 73 ? 8.625 12.844 1.938 1 96.62 73 ARG A N 1
ATOM 533 C CA . ARG A 1 73 ? 9.773 12.062 2.373 1 96.62 73 ARG A CA 1
ATOM 534 C C . ARG A 1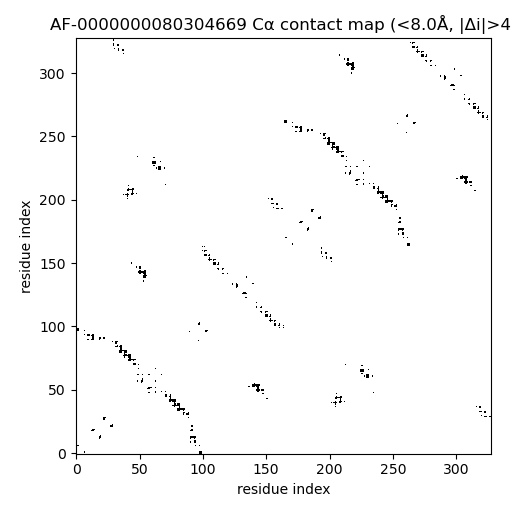 73 ? 9.391 10.594 2.566 1 96.62 73 ARG A C 1
ATOM 536 O O . ARG A 1 73 ? 10.148 9.695 2.18 1 96.62 73 ARG A O 1
ATOM 543 N N . LEU A 1 74 ? 8.289 10.375 3.188 1 97.62 74 LEU A N 1
ATOM 544 C CA . LEU A 1 74 ? 7.809 9.016 3.377 1 97.62 74 LEU A CA 1
ATOM 545 C C . LEU A 1 74 ? 7.527 8.344 2.037 1 97.62 74 LEU A C 1
ATOM 547 O O . LEU A 1 74 ? 7.902 7.188 1.826 1 97.62 74 LEU A O 1
ATOM 551 N N . ALA A 1 75 ? 6.883 9.07 1.164 1 98.19 75 ALA A N 1
ATOM 552 C CA . ALA A 1 75 ? 6.609 8.547 -0.172 1 98.19 75 ALA A CA 1
ATOM 553 C C . ALA A 1 75 ? 7.906 8.211 -0.903 1 98.19 75 ALA A C 1
ATOM 555 O O . ALA A 1 75 ? 8.008 7.168 -1.549 1 98.19 75 ALA A O 1
ATOM 556 N N . ALA A 1 76 ? 8.906 9.086 -0.828 1 97.62 76 ALA A N 1
ATOM 557 C CA . ALA A 1 76 ? 10.203 8.859 -1.461 1 97.62 76 ALA A CA 1
ATOM 558 C C . ALA A 1 76 ? 10.883 7.617 -0.884 1 97.62 76 ALA A C 1
ATOM 560 O O . ALA A 1 76 ? 11.484 6.832 -1.62 1 97.62 76 ALA A O 1
ATOM 561 N N . SER A 1 77 ? 10.812 7.508 0.399 1 98.06 77 SER A N 1
ATOM 562 C CA . SER A 1 77 ? 11.367 6.316 1.033 1 98.06 77 SER A CA 1
ATOM 563 C C . SER A 1 77 ? 10.648 5.055 0.569 1 98.06 77 SER A C 1
ATOM 565 O O . SER A 1 77 ? 11.281 4.027 0.322 1 98.06 77 SER A O 1
ATOM 567 N N . GLY A 1 78 ? 9.359 5.129 0.506 1 98.5 78 GLY A N 1
ATOM 568 C CA . GLY A 1 78 ? 8.594 4.016 -0.035 1 98.5 78 GLY A CA 1
ATOM 569 C C . GLY A 1 78 ? 8.977 3.668 -1.462 1 98.5 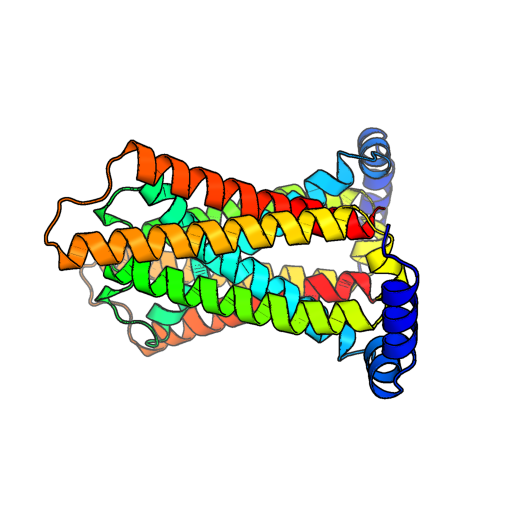78 GLY A C 1
ATOM 570 O O . GLY A 1 78 ? 9.125 2.492 -1.8 1 98.5 78 GLY A O 1
ATOM 571 N N . LEU A 1 79 ? 9.141 4.66 -2.289 1 98.5 79 LEU A N 1
ATOM 572 C CA . LEU A 1 79 ? 9.578 4.457 -3.666 1 98.5 79 LEU A CA 1
ATOM 573 C C . LEU A 1 79 ? 10.945 3.781 -3.707 1 98.5 79 LEU A C 1
ATOM 575 O O . LEU A 1 79 ? 11.148 2.824 -4.457 1 98.5 79 LEU A O 1
ATOM 579 N N . GLY A 1 80 ? 11.867 4.34 -2.926 1 98.44 80 GLY A N 1
ATOM 580 C CA . GLY A 1 80 ? 13.18 3.715 -2.857 1 98.44 80 GLY A CA 1
ATOM 581 C C . GLY A 1 80 ? 13.117 2.246 -2.482 1 98.44 80 GLY A C 1
ATOM 582 O O . GLY A 1 80 ? 13.75 1.41 -3.129 1 98.44 80 GLY A O 1
ATOM 583 N N . LEU A 1 81 ? 12.367 1.96 -1.434 1 98.38 81 LEU A N 1
ATOM 584 C CA . LEU A 1 81 ? 12.203 0.583 -0.983 1 98.38 81 LEU A CA 1
ATOM 585 C C . LEU A 1 81 ? 11.578 -0.274 -2.078 1 98.38 81 LEU A C 1
ATOM 587 O O . LEU A 1 81 ? 12.016 -1.399 -2.32 1 98.38 81 LEU A O 1
ATOM 591 N N . ALA A 1 82 ? 10.578 0.21 -2.742 1 98.38 82 ALA A N 1
ATOM 592 C CA . ALA A 1 82 ? 9.898 -0.522 -3.805 1 98.38 82 ALA A CA 1
ATOM 593 C C . ALA A 1 82 ? 10.828 -0.766 -4.988 1 98.38 82 ALA A C 1
ATOM 595 O O . ALA A 1 82 ? 10.82 -1.85 -5.578 1 98.38 82 ALA A O 1
ATOM 596 N N . VAL A 1 83 ? 11.625 0.214 -5.332 1 98.19 83 VAL A N 1
ATOM 597 C CA . VAL A 1 83 ? 12.523 0.088 -6.477 1 98.19 83 VAL A CA 1
ATOM 598 C C . VAL A 1 83 ? 13.609 -0.943 -6.168 1 98.19 83 VAL A C 1
ATOM 600 O O . VAL A 1 83 ? 13.852 -1.854 -6.965 1 98.19 83 VAL A O 1
ATOM 603 N N . VAL A 1 84 ? 14.227 -0.867 -5.035 1 98.31 84 VAL A N 1
ATOM 604 C CA . VAL A 1 84 ? 15.312 -1.768 -4.664 1 98.31 84 VAL A CA 1
ATOM 605 C C . VAL A 1 84 ? 14.789 -3.199 -4.574 1 98.31 84 VAL A C 1
ATOM 607 O O . VAL A 1 84 ? 15.375 -4.117 -5.156 1 98.31 84 VAL A O 1
ATOM 610 N N . SER A 1 85 ? 13.719 -3.4 -3.896 1 98.31 85 SER A N 1
ATOM 611 C CA . SER A 1 85 ? 13.148 -4.738 -3.777 1 98.31 85 SER A CA 1
ATOM 612 C C . SER A 1 85 ? 12.602 -5.23 -5.113 1 98.31 85 SER A C 1
ATOM 614 O O . SER A 1 85 ? 12.727 -6.41 -5.441 1 98.31 85 SER A O 1
ATOM 616 N N . GLY A 1 86 ? 12.039 -4.32 -5.914 1 97.62 86 GLY A N 1
ATOM 617 C CA . GLY A 1 86 ? 11.547 -4.68 -7.23 1 97.62 86 GLY A CA 1
ATOM 618 C C . GLY A 1 86 ? 12.633 -5.172 -8.164 1 97.62 86 GLY A C 1
ATOM 619 O O . GLY A 1 86 ? 12.422 -6.113 -8.93 1 97.62 86 GLY A O 1
ATOM 620 N N . VAL A 1 87 ? 13.727 -4.516 -8.164 1 97.25 87 VAL A N 1
ATOM 621 C CA . VAL A 1 87 ? 14.867 -4.945 -8.977 1 97.25 87 VAL A CA 1
ATOM 622 C C . VAL A 1 87 ? 15.312 -6.34 -8.539 1 97.25 87 VAL A C 1
ATOM 624 O O . VAL A 1 87 ? 15.562 -7.207 -9.375 1 97.25 87 VAL A O 1
ATOM 627 N N . ALA A 1 88 ? 15.398 -6.52 -7.23 1 97.5 88 ALA A N 1
ATOM 628 C CA . ALA A 1 88 ? 15.766 -7.84 -6.727 1 97.5 88 ALA A CA 1
ATOM 629 C C . ALA A 1 88 ? 14.789 -8.906 -7.207 1 97.5 88 ALA A C 1
ATOM 631 O O . ALA A 1 88 ? 15.195 -9.977 -7.672 1 97.5 88 ALA A O 1
ATOM 632 N N . LEU A 1 89 ? 13.531 -8.664 -7.16 1 97.38 89 LEU A N 1
ATOM 633 C CA . LEU A 1 89 ? 12.516 -9.617 -7.598 1 97.38 89 LEU A CA 1
ATOM 634 C C . LEU A 1 89 ? 12.602 -9.844 -9.102 1 97.38 89 LEU A C 1
ATOM 636 O O . LEU A 1 89 ? 12.43 -10.969 -9.578 1 97.38 89 LEU A O 1
ATOM 640 N N . TRP A 1 90 ? 12.875 -8.75 -9.766 1 96.75 90 TRP A N 1
ATOM 641 C CA . TRP A 1 90 ? 12.977 -8.82 -11.219 1 96.75 90 TRP A CA 1
ATOM 642 C C . TRP A 1 90 ? 14.078 -9.773 -11.648 1 96.75 90 TRP A C 1
ATOM 644 O O . TRP A 1 90 ? 13.922 -10.516 -12.625 1 96.75 90 TRP A O 1
ATOM 654 N N . THR A 1 91 ? 15.188 -9.867 -10.977 1 96.75 91 THR A N 1
ATOM 655 C CA . THR A 1 91 ? 16.344 -10.664 -11.367 1 96.75 91 THR A CA 1
ATOM 656 C C . THR A 1 91 ? 15.977 -12.148 -11.43 1 96.75 91 THR A C 1
ATOM 658 O O . THR A 1 91 ? 16.562 -12.906 -12.195 1 96.75 91 THR A O 1
ATOM 661 N N . VAL A 1 92 ? 15.062 -12.547 -10.648 1 96 92 VAL A N 1
ATOM 662 C CA . VAL A 1 92 ? 14.75 -13.961 -10.492 1 96 92 VAL A CA 1
ATOM 663 C C . VAL A 1 92 ? 14.086 -14.484 -11.766 1 96 92 VAL A C 1
ATOM 665 O O . VAL A 1 92 ? 14.266 -15.641 -12.141 1 96 92 VAL A O 1
ATOM 668 N N . ARG A 1 93 ? 13.344 -13.664 -12.414 1 95.38 93 ARG A N 1
ATOM 669 C CA . ARG A 1 93 ? 12.656 -14.031 -13.648 1 95.38 93 ARG A CA 1
ATOM 670 C C . ARG A 1 93 ? 12.727 -12.906 -14.672 1 95.38 93 ARG A C 1
ATOM 672 O O . ARG A 1 93 ? 11.711 -12.516 -15.25 1 95.38 93 ARG A O 1
ATOM 679 N N . ALA A 1 94 ? 13.898 -12.43 -14.867 1 94.94 94 ALA A N 1
ATOM 680 C CA . ALA A 1 94 ? 14.117 -11.242 -15.688 1 94.94 94 ALA A CA 1
ATOM 681 C C . ALA A 1 94 ? 13.633 -11.469 -17.109 1 94.94 94 ALA A C 1
ATOM 683 O O . ALA A 1 94 ? 12.992 -10.594 -17.703 1 94.94 94 ALA A O 1
ATOM 684 N N . SER A 1 95 ? 13.922 -12.609 -17.688 1 93.94 95 SER A N 1
ATOM 685 C CA . SER A 1 95 ? 13.562 -12.898 -19.078 1 93.94 95 SER A CA 1
ATOM 686 C C . SER A 1 95 ? 12.047 -12.938 -19.25 1 93.94 95 SER A C 1
ATOM 688 O O . SER A 1 95 ? 11.508 -12.359 -20.203 1 93.94 95 SER A O 1
ATOM 690 N N . ASP A 1 96 ? 11.359 -13.578 -18.297 1 92.56 96 ASP A N 1
ATOM 691 C CA . ASP A 1 96 ? 9.898 -13.648 -18.328 1 92.56 96 ASP A CA 1
ATOM 692 C C . ASP A 1 96 ? 9.281 -12.258 -18.188 1 92.56 96 ASP A C 1
ATOM 694 O O . ASP A 1 96 ? 8.328 -11.922 -18.875 1 92.56 96 ASP A O 1
ATOM 698 N N . TYR A 1 97 ? 9.867 -11.477 -17.312 1 91.75 97 TYR A N 1
ATOM 699 C CA . TYR A 1 97 ? 9.32 -10.164 -17.016 1 91.75 97 TYR A CA 1
ATOM 700 C C . TYR A 1 97 ? 9.508 -9.211 -18.203 1 91.75 97 TYR A C 1
ATOM 702 O O . TYR A 1 97 ? 8.656 -8.359 -18.453 1 91.75 97 TYR A O 1
ATOM 710 N N . LEU A 1 98 ? 10.602 -9.43 -18.891 1 91.75 98 LEU A N 1
ATOM 711 C CA . LEU A 1 98 ? 10.828 -8.594 -20.062 1 91.75 98 LEU A CA 1
ATOM 712 C C . LEU A 1 98 ? 9.797 -8.898 -21.141 1 91.75 98 LEU A C 1
ATOM 714 O O . LEU A 1 98 ? 9.508 -8.047 -21.984 1 91.75 98 LEU A O 1
ATOM 718 N N . ALA A 1 99 ? 9.258 -10.07 -21.109 1 91.62 99 ALA A N 1
ATOM 719 C CA . ALA A 1 99 ? 8.258 -10.453 -22.094 1 91.62 99 ALA A CA 1
ATOM 720 C C . ALA A 1 99 ? 6.859 -10.023 -21.656 1 91.62 99 ALA A C 1
ATOM 722 O O . ALA A 1 99 ? 5.895 -10.148 -22.422 1 91.62 99 ALA A O 1
ATOM 723 N N . ASN A 1 100 ? 6.695 -9.5 -20.484 1 94.81 100 ASN A N 1
ATOM 724 C CA . ASN A 1 100 ? 5.402 -9.133 -19.922 1 94.81 100 ASN A CA 1
ATOM 725 C C . ASN A 1 100 ? 5.078 -7.664 -20.172 1 94.81 100 ASN A C 1
ATOM 727 O O . ASN A 1 100 ? 5.715 -6.777 -19.609 1 94.81 100 ASN A O 1
ATOM 731 N N . PRO A 1 101 ? 4.109 -7.363 -20.984 1 95.62 101 PRO A N 1
ATOM 732 C CA . PRO A 1 101 ? 3.82 -5.961 -21.312 1 95.62 101 PRO A CA 1
ATOM 733 C C . PRO A 1 101 ? 3.34 -5.164 -20.109 1 95.62 101 PRO A C 1
ATOM 735 O O . PRO A 1 101 ? 3.506 -3.941 -20.062 1 95.62 101 PRO A O 1
ATOM 738 N N . TRP A 1 102 ? 2.744 -5.836 -19.141 1 96.19 102 TRP A N 1
ATOM 739 C CA . TRP A 1 102 ? 2.227 -5.141 -17.969 1 96.19 102 TRP A CA 1
ATOM 740 C C . TRP A 1 102 ? 3.367 -4.625 -17.094 1 96.19 102 TRP A C 1
ATOM 742 O O . TRP A 1 102 ? 3.223 -3.611 -16.422 1 96.19 102 TRP A O 1
ATOM 752 N N . LEU A 1 103 ? 4.492 -5.27 -17.109 1 96.62 103 LEU A N 1
ATOM 753 C CA . LEU A 1 103 ? 5.648 -4.746 -16.391 1 96.62 103 LEU A CA 1
ATOM 754 C C . LEU A 1 103 ? 6.145 -3.451 -17.016 1 96.62 103 LEU A C 1
ATOM 756 O O . LEU A 1 103 ? 6.484 -2.498 -16.312 1 96.62 103 LEU A O 1
ATOM 760 N N . TRP A 1 104 ? 6.148 -3.443 -18.312 1 96.25 104 TRP A N 1
ATOM 761 C CA . TRP A 1 104 ? 6.566 -2.238 -19.031 1 96.25 104 TRP A CA 1
ATOM 762 C C . TRP A 1 104 ? 5.609 -1.083 -18.734 1 96.25 104 TRP A C 1
ATOM 764 O O . TRP A 1 104 ? 6.047 0.046 -18.5 1 96.25 104 TRP A O 1
ATOM 774 N N . ALA A 1 105 ? 4.367 -1.404 -18.766 1 97.75 105 ALA A N 1
ATOM 775 C CA . ALA A 1 105 ? 3.369 -0.387 -18.453 1 97.75 105 ALA A CA 1
ATOM 776 C C . ALA A 1 105 ? 3.564 0.152 -17.047 1 97.75 105 ALA A C 1
ATOM 778 O O . ALA A 1 105 ? 3.441 1.356 -16.812 1 97.75 105 ALA A O 1
ATOM 779 N N . LYS A 1 106 ? 3.877 -0.76 -16.172 1 98 106 LYS A N 1
ATOM 780 C CA . LYS A 1 106 ? 4.145 -0.34 -14.789 1 98 106 LYS A CA 1
ATOM 781 C C . LYS A 1 106 ? 5.363 0.576 -14.727 1 98 106 LYS A C 1
ATOM 783 O O . LYS A 1 106 ? 5.34 1.601 -14.039 1 98 106 LYS A O 1
ATOM 788 N N . TRP A 1 107 ? 6.402 0.25 -15.422 1 97.94 107 TRP A N 1
ATOM 789 C CA . TRP A 1 107 ? 7.602 1.077 -15.422 1 97.94 107 TRP A CA 1
ATOM 790 C C . TRP A 1 107 ? 7.316 2.455 -16 1 97.94 107 TRP A C 1
ATOM 792 O O . TRP A 1 107 ? 7.824 3.465 -15.508 1 97.94 107 TRP A O 1
ATOM 802 N N . VAL A 1 108 ? 6.555 2.488 -16.984 1 98.38 108 VAL A N 1
ATOM 803 C CA . VAL A 1 108 ? 6.188 3.76 -17.594 1 98.38 108 VAL A CA 1
ATOM 804 C C . VAL A 1 108 ? 5.371 4.59 -16.594 1 98.38 108 VAL A C 1
ATOM 806 O O . VAL A 1 108 ? 5.625 5.789 -16.438 1 98.38 108 VAL A O 1
ATOM 809 N N . ALA A 1 109 ? 4.387 3.967 -15.961 1 98.44 109 ALA A N 1
ATOM 810 C CA . ALA A 1 109 ? 3.58 4.664 -14.961 1 98.44 109 ALA A CA 1
ATOM 811 C C . ALA A 1 109 ? 4.453 5.23 -13.844 1 98.44 109 ALA A C 1
ATOM 813 O O . ALA A 1 109 ? 4.273 6.375 -13.43 1 98.44 109 ALA A O 1
ATOM 814 N N . VAL A 1 110 ? 5.418 4.449 -13.391 1 98.62 110 VAL A N 1
ATOM 815 C CA . VAL A 1 110 ? 6.328 4.875 -12.336 1 98.62 110 VAL A CA 1
ATOM 816 C C . VAL A 1 110 ? 7.176 6.047 -12.828 1 98.62 110 VAL A C 1
ATOM 818 O O . VAL A 1 110 ? 7.363 7.035 -12.109 1 98.62 110 VAL A O 1
ATOM 821 N N . ALA A 1 111 ? 7.672 5.938 -14.039 1 98.44 111 ALA A N 1
ATOM 822 C CA . ALA A 1 111 ? 8.484 7.008 -14.617 1 98.44 111 ALA A CA 1
ATOM 823 C C . ALA A 1 111 ? 7.699 8.312 -14.703 1 98.44 111 ALA A C 1
ATOM 825 O O . ALA A 1 111 ? 8.227 9.383 -14.398 1 98.44 111 ALA A O 1
ATOM 826 N N . ILE A 1 112 ? 6.477 8.219 -15.102 1 98.44 112 ILE A N 1
ATOM 827 C CA . ILE A 1 112 ? 5.621 9.398 -15.203 1 98.44 112 ILE A CA 1
ATOM 828 C C . ILE A 1 112 ? 5.395 9.992 -13.812 1 98.44 112 ILE A C 1
ATOM 830 O O . ILE A 1 112 ? 5.492 11.203 -13.625 1 98.44 112 ILE A O 1
ATOM 834 N N . GLY A 1 113 ? 5.074 9.117 -12.844 1 98.19 113 GLY A N 1
ATOM 835 C CA . GLY A 1 113 ? 4.883 9.586 -11.477 1 98.19 113 GLY A CA 1
ATOM 836 C C . GLY A 1 113 ? 6.098 10.297 -10.914 1 98.19 113 GLY A C 1
ATOM 837 O O . GLY A 1 113 ? 5.973 11.367 -10.305 1 98.19 113 GLY A O 1
ATOM 838 N N . VAL A 1 114 ? 7.258 9.758 -11.133 1 98 114 VAL A N 1
ATOM 839 C CA . VAL A 1 114 ? 8.5 10.336 -10.625 1 98 114 VAL A CA 1
ATOM 840 C C . VAL A 1 114 ? 8.789 11.648 -11.352 1 98 114 VAL A C 1
ATOM 842 O O . VAL A 1 114 ? 9.141 12.648 -10.711 1 98 114 VAL A O 1
ATOM 845 N N . ALA A 1 115 ? 8.688 11.633 -12.688 1 97.62 115 ALA A N 1
ATOM 846 C CA . ALA A 1 115 ? 8.898 12.852 -13.461 1 97.62 115 ALA A CA 1
ATOM 847 C C . ALA A 1 115 ? 7.957 13.961 -13.008 1 97.62 115 ALA A C 1
ATOM 849 O O . ALA A 1 115 ? 8.367 15.117 -12.883 1 97.62 115 ALA A O 1
ATOM 850 N N . ASN A 1 116 ? 6.691 13.586 -12.781 1 96.94 116 ASN A N 1
ATOM 851 C CA . ASN A 1 116 ? 5.691 14.531 -12.289 1 96.94 116 ASN A CA 1
ATOM 852 C C . ASN A 1 116 ? 6.094 15.125 -10.945 1 96.94 116 ASN A C 1
ATOM 854 O O . ASN A 1 116 ? 6 16.328 -10.742 1 96.94 116 ASN A O 1
ATOM 858 N N . ALA A 1 117 ? 6.535 14.312 -10.062 1 95.62 117 ALA A N 1
ATOM 859 C CA . ALA A 1 117 ? 6.949 14.758 -8.734 1 95.62 117 ALA A CA 1
ATOM 860 C C . ALA A 1 117 ? 8.141 15.703 -8.812 1 95.62 117 ALA A C 1
ATOM 862 O O . ALA A 1 117 ? 8.18 16.734 -8.133 1 95.62 117 ALA A O 1
ATOM 863 N N . LEU A 1 118 ? 9.109 15.367 -9.617 1 94 118 LEU A N 1
ATOM 864 C CA . LEU A 1 118 ? 10.305 16.188 -9.758 1 94 118 LEU A CA 1
ATOM 865 C C . LEU A 1 118 ? 9.977 17.516 -10.406 1 94 118 LEU A C 1
ATOM 867 O O . LEU A 1 118 ? 10.492 18.562 -10 1 94 118 LEU A O 1
ATOM 871 N N . ALA A 1 119 ? 9.148 17.453 -11.375 1 91.19 119 ALA A N 1
ATOM 872 C CA . ALA A 1 119 ? 8.75 18.688 -12.07 1 91.19 119 ALA A CA 1
ATOM 873 C C . ALA A 1 119 ? 8 19.625 -11.133 1 91.19 119 ALA A C 1
ATOM 875 O O . ALA A 1 119 ? 8.305 20.812 -11.062 1 91.19 119 ALA A O 1
ATOM 876 N N . TYR A 1 120 ? 7.125 19.047 -10.461 1 87.12 120 TYR A N 1
ATOM 877 C CA . TYR A 1 120 ? 6.336 19.859 -9.539 1 87.12 120 TYR A CA 1
ATOM 878 C C . TYR A 1 120 ? 7.195 20.344 -8.375 1 87.12 120 TYR A C 1
ATOM 880 O O . TYR A 1 120 ? 7.074 21.5 -7.949 1 87.12 120 TYR A O 1
ATOM 888 N N . GLY A 1 121 ? 7.988 19.516 -7.832 1 82.19 121 GLY A N 1
ATOM 889 C CA . GLY A 1 121 ? 8.867 19.922 -6.746 1 82.19 121 GLY A CA 1
ATOM 890 C C . GLY A 1 121 ? 9.805 21.062 -7.125 1 82.19 121 GLY A C 1
ATOM 891 O O . GLY A 1 121 ? 9.977 22 -6.355 1 82.19 121 GLY A O 1
ATOM 892 N N . ARG A 1 122 ? 10.312 21 -8.227 1 81.56 122 ARG A N 1
ATOM 893 C CA . ARG A 1 122 ? 11.219 22.031 -8.711 1 81.56 122 ARG A CA 1
ATOM 894 C C . ARG A 1 122 ? 10.469 23.344 -8.969 1 81.56 122 ARG A C 1
ATOM 896 O O . ARG A 1 122 ? 10.969 24.422 -8.648 1 81.56 122 ARG A O 1
ATOM 903 N N . HIS A 1 123 ? 9.391 23.141 -9.508 1 79.31 123 HIS A N 1
ATOM 904 C CA . HIS A 1 123 ? 8.586 24.312 -9.82 1 79.31 123 HIS A CA 1
ATOM 905 C C . HIS A 1 123 ? 8.148 25.031 -8.547 1 79.31 123 HIS A C 1
ATOM 907 O O . HIS A 1 123 ? 8.258 26.25 -8.445 1 79.31 123 HIS A O 1
ATOM 913 N N . ALA A 1 124 ? 7.727 24.281 -7.598 1 76.75 124 ALA A N 1
ATOM 914 C CA . ALA A 1 124 ? 7.301 24.844 -6.316 1 76.75 124 ALA A CA 1
ATOM 915 C C . ALA A 1 124 ? 8.469 25.5 -5.59 1 76.75 124 ALA A C 1
ATOM 917 O O . ALA A 1 124 ? 8.32 26.578 -5.008 1 76.75 124 ALA A O 1
ATOM 918 N N . ALA A 1 125 ? 9.57 24.891 -5.688 1 73.88 125 ALA A N 1
ATOM 919 C CA . ALA A 1 125 ? 10.766 25.438 -5.043 1 73.88 125 ALA A CA 1
ATOM 920 C C . ALA A 1 125 ? 11.195 26.734 -5.699 1 73.88 125 ALA A C 1
ATOM 922 O O . ALA A 1 125 ? 11.562 27.688 -5.012 1 73.88 125 ALA A O 1
ATOM 923 N N . ARG A 1 126 ? 11.125 26.75 -6.934 1 73.56 126 ARG A N 1
ATOM 924 C CA . ARG A 1 126 ? 11.492 27.953 -7.68 1 73.56 126 ARG A CA 1
ATOM 925 C C . ARG A 1 126 ? 10.555 29.109 -7.348 1 73.56 126 ARG A C 1
ATOM 927 O O . ARG A 1 126 ? 11 30.25 -7.207 1 73.56 126 ARG A O 1
ATOM 934 N N . ARG A 1 127 ? 9.375 28.781 -7.219 1 71.38 127 ARG A N 1
ATOM 935 C CA . ARG A 1 127 ? 8.398 29.828 -6.922 1 71.38 127 ARG A CA 1
ATOM 936 C C . ARG A 1 127 ? 8.562 30.344 -5.496 1 71.38 127 ARG A C 1
ATOM 938 O O . ARG A 1 127 ? 8.445 31.547 -5.242 1 71.38 127 ARG A O 1
ATOM 945 N N . ARG A 1 128 ? 8.805 29.484 -4.652 1 73.5 128 ARG A N 1
ATOM 946 C CA . ARG A 1 128 ? 9.055 29.875 -3.27 1 73.5 128 ARG A CA 1
ATOM 947 C C . ARG A 1 128 ? 10.266 30.797 -3.17 1 73.5 128 ARG A C 1
ATOM 949 O O . ARG A 1 128 ? 10.234 31.797 -2.469 1 73.5 128 ARG A O 1
ATOM 956 N N . CYS A 1 129 ? 11.273 30.484 -3.887 1 74.19 129 CYS A N 1
ATOM 957 C CA . CYS A 1 129 ? 12.5 31.266 -3.883 1 74.19 129 CYS A CA 1
ATOM 958 C C . CYS A 1 129 ? 12.289 32.625 -4.523 1 74.19 129 CYS A C 1
ATOM 960 O O . CYS A 1 129 ? 12.898 33.625 -4.109 1 74.19 129 CYS A O 1
ATOM 962 N N . ALA A 1 130 ? 11.383 32.531 -5.438 1 77.62 130 ALA A N 1
ATOM 963 C CA . ALA A 1 130 ? 11.133 33.781 -6.168 1 77.62 130 ALA A CA 1
ATOM 964 C C . ALA A 1 130 ? 10.086 34.625 -5.453 1 77.62 130 ALA A C 1
ATOM 966 O O . ALA A 1 130 ? 9.781 35.75 -5.891 1 77.62 130 ALA A O 1
ATOM 967 N N . GLY A 1 131 ? 9.586 34.062 -4.398 1 72.75 131 GLY A N 1
ATOM 968 C CA . GLY A 1 131 ? 8.547 34.781 -3.689 1 72.75 131 GLY A CA 1
ATOM 969 C C . GLY A 1 131 ? 7.242 34.875 -4.461 1 72.75 131 GLY A C 1
ATOM 970 O O . GLY A 1 131 ? 6.48 35.812 -4.305 1 72.75 131 GLY A O 1
ATOM 971 N N . ALA A 1 132 ? 7.199 34.094 -5.434 1 67.25 132 ALA A N 1
ATOM 972 C CA . ALA A 1 132 ? 6.012 34.094 -6.281 1 67.25 132 ALA A CA 1
ATOM 973 C C . ALA A 1 132 ? 4.852 33.375 -5.609 1 67.25 132 ALA A C 1
ATOM 975 O O . ALA A 1 132 ? 5.059 32.531 -4.73 1 67.25 132 ALA A O 1
ATOM 976 N N . PRO A 1 133 ? 3.689 33.906 -6.094 1 63.94 133 PRO A N 1
ATOM 977 C CA . PRO A 1 133 ? 2.525 33.219 -5.523 1 63.94 133 PRO A CA 1
ATOM 978 C C . PRO A 1 133 ? 2.531 31.703 -5.793 1 63.94 133 PRO A C 1
ATOM 980 O O . PRO A 1 133 ? 3.219 31.25 -6.703 1 63.94 133 PRO A O 1
ATOM 983 N N . ALA A 1 134 ? 1.912 31.031 -4.922 1 66.12 134 ALA A N 1
ATOM 984 C CA . ALA A 1 134 ? 1.76 29.594 -5.016 1 66.12 134 ALA A CA 1
ATOM 985 C C . ALA A 1 134 ? 1.316 29.172 -6.414 1 66.12 134 ALA A C 1
ATOM 987 O O . ALA A 1 134 ? 0.866 30 -7.203 1 66.12 134 ALA A O 1
ATOM 988 N N . LEU A 1 135 ? 1.621 27.984 -6.887 1 64.06 135 LEU A N 1
ATOM 989 C CA . LEU A 1 135 ? 1.205 27.406 -8.164 1 64.06 135 LEU A CA 1
ATOM 990 C C . LEU A 1 135 ? -0.252 27.75 -8.461 1 64.06 135 LEU A C 1
ATOM 992 O O . LEU A 1 135 ? -1.069 27.859 -7.543 1 64.06 135 LEU A O 1
ATOM 996 N N . ASP A 1 136 ? -0.386 28.031 -9.812 1 82.75 136 ASP A N 1
ATOM 997 C CA . ASP A 1 136 ? -1.785 28.234 -10.188 1 82.75 136 ASP A CA 1
ATOM 998 C C . ASP A 1 136 ? -2.594 26.953 -9.961 1 82.75 136 ASP A C 1
ATOM 1000 O O . ASP A 1 136 ? -2.049 25.844 -10.016 1 82.75 136 ASP A O 1
ATOM 1004 N N . THR A 1 137 ? -3.748 27.141 -9.703 1 87.56 137 THR A N 1
ATOM 1005 C CA . THR A 1 137 ? -4.684 26.078 -9.312 1 87.56 137 THR A CA 1
ATOM 1006 C C . THR A 1 137 ? -4.758 25 -10.391 1 87.56 137 THR A C 1
ATOM 1008 O O . THR A 1 137 ? -4.809 23.812 -10.078 1 87.56 137 THR A O 1
ATOM 1011 N N . ARG A 1 138 ? -4.66 25.391 -11.625 1 92.06 138 ARG A N 1
ATOM 1012 C CA . ARG A 1 138 ? -4.77 24.422 -12.719 1 92.06 138 ARG A CA 1
ATOM 1013 C C . ARG A 1 138 ? -3.559 23.5 -12.758 1 92.06 138 ARG A C 1
ATOM 1015 O O . ARG A 1 138 ? -3.699 22.297 -12.953 1 92.06 138 ARG A O 1
ATOM 1022 N N . THR A 1 139 ? -2.432 24.094 -12.641 1 91.12 139 THR A N 1
ATOM 1023 C CA . THR A 1 139 ? -1.192 23.328 -12.656 1 91.12 139 THR A CA 1
ATOM 1024 C C . THR A 1 139 ? -1.131 22.375 -11.469 1 91.12 139 THR A C 1
ATOM 1026 O O . THR A 1 139 ? -0.747 21.203 -11.625 1 91.12 139 THR A O 1
ATOM 1029 N N . ALA A 1 140 ? -1.516 22.828 -10.367 1 92.62 140 ALA A N 1
ATOM 1030 C CA . ALA A 1 140 ? -1.524 22 -9.164 1 92.62 140 ALA A CA 1
ATOM 1031 C C . ALA A 1 140 ? -2.48 20.812 -9.312 1 92.62 140 ALA A C 1
ATOM 1033 O O . ALA A 1 140 ? -2.127 19.672 -9 1 92.62 140 ALA A O 1
ATOM 1034 N N . ARG A 1 141 ? -3.66 21.109 -9.812 1 95.56 141 ARG A N 1
ATOM 1035 C CA . ARG A 1 141 ? -4.66 20.062 -10.008 1 95.56 141 ARG A CA 1
ATOM 1036 C C . ARG A 1 141 ? -4.168 19.016 -11 1 95.56 141 ARG A C 1
ATOM 1038 O O . ARG A 1 141 ? -4.387 17.828 -10.812 1 95.56 141 ARG A O 1
ATOM 1045 N N . ALA A 1 142 ? -3.547 19.5 -12.008 1 95.81 142 ALA A N 1
ATOM 1046 C CA . ALA A 1 142 ? -3.004 18.578 -13.008 1 95.81 142 ALA A CA 1
ATOM 1047 C C . ALA A 1 142 ? -1.923 17.688 -12.398 1 95.81 142 ALA A C 1
ATOM 1049 O O . ALA A 1 142 ? -1.898 16.484 -12.641 1 95.81 142 ALA A O 1
ATOM 1050 N N . ALA A 1 143 ? -1.072 18.281 -11.625 1 96 143 ALA A N 1
ATOM 1051 C CA . ALA A 1 143 ? 0.007 17.531 -11 1 96 143 ALA A CA 1
ATOM 1052 C C . ALA A 1 143 ? -0.546 16.453 -10.07 1 96 143 ALA A C 1
ATOM 1054 O O . ALA A 1 143 ? -0.087 15.305 -10.094 1 96 143 ALA A O 1
ATOM 1055 N N . GLY A 1 144 ? -1.512 16.828 -9.273 1 97 144 GLY A N 1
ATOM 1056 C CA . GLY A 1 144 ? -2.137 15.859 -8.391 1 97 144 GLY A CA 1
ATOM 1057 C C . GLY A 1 144 ? -2.842 14.734 -9.125 1 97 144 GLY A C 1
ATOM 1058 O O . GLY A 1 144 ? -2.764 13.57 -8.727 1 97 144 GLY A O 1
ATOM 1059 N N . THR A 1 145 ? -3.521 15.094 -10.18 1 97.81 145 THR A N 1
ATOM 1060 C CA . THR A 1 145 ? -4.266 14.117 -10.977 1 97.81 145 THR A CA 1
ATOM 1061 C C . THR A 1 145 ? -3.316 13.141 -11.656 1 97.81 145 THR A C 1
ATOM 1063 O O . THR A 1 145 ? -3.553 11.93 -11.656 1 97.81 145 THR A O 1
ATOM 1066 N N . VAL A 1 146 ? -2.283 13.68 -12.25 1 98.19 146 VAL A N 1
ATOM 1067 C CA . VAL A 1 146 ? -1.293 12.836 -12.914 1 98.19 146 VAL A CA 1
ATOM 1068 C C . VAL A 1 146 ? -0.635 11.906 -11.891 1 98.19 146 VAL A C 1
ATOM 1070 O O . VAL A 1 146 ? -0.431 10.727 -12.164 1 98.19 146 VAL A O 1
ATOM 1073 N N . SER A 1 147 ? -0.257 12.484 -10.75 1 98.44 147 SER A N 1
ATOM 1074 C CA . SER A 1 147 ? 0.322 11.68 -9.68 1 98.44 147 SER A CA 1
ATOM 1075 C C . SER A 1 147 ? -0.606 10.531 -9.289 1 98.44 147 SER A C 1
ATOM 1077 O O . SER A 1 147 ? -0.213 9.367 -9.328 1 98.44 147 SER A O 1
ATOM 1079 N N . LEU A 1 148 ? -1.835 10.805 -8.977 1 97.81 148 LEU A N 1
ATOM 1080 C CA . LEU A 1 148 ? -2.809 9.805 -8.555 1 97.81 148 LEU A CA 1
ATOM 1081 C C . LEU A 1 148 ? -3.004 8.742 -9.633 1 97.81 148 LEU A C 1
ATOM 1083 O O . LEU A 1 148 ? -3 7.547 -9.344 1 97.81 148 LEU A O 1
ATOM 1087 N N . ALA A 1 149 ? -3.186 9.156 -10.828 1 98.19 149 ALA A N 1
ATOM 1088 C CA . ALA A 1 149 ? -3.408 8.242 -11.945 1 98.19 149 ALA A CA 1
ATOM 1089 C C . ALA A 1 149 ? -2.203 7.328 -12.156 1 98.19 149 ALA A C 1
ATOM 1091 O O . ALA A 1 149 ? -2.361 6.137 -12.438 1 98.19 149 ALA A O 1
ATOM 1092 N N . SER A 1 150 ? -1.032 7.887 -12.062 1 98.5 150 SER A N 1
ATOM 1093 C CA . SER A 1 150 ? 0.19 7.125 -12.289 1 98.5 150 SER A CA 1
ATOM 1094 C C . SER A 1 150 ? 0.35 6.016 -11.258 1 98.5 150 SER A C 1
ATOM 1096 O O . SER A 1 150 ? 0.639 4.867 -11.609 1 98.5 150 SER A O 1
ATOM 1098 N N . TRP A 1 151 ? 0.141 6.344 -10.039 1 98.19 151 TRP A N 1
ATOM 1099 C CA . TRP A 1 151 ? 0.35 5.359 -8.984 1 98.19 151 TRP A CA 1
ATOM 1100 C C . TRP A 1 151 ? -0.768 4.32 -8.977 1 98.19 151 TRP A C 1
ATOM 1102 O O . TRP A 1 151 ? -0.527 3.141 -8.711 1 98.19 151 TRP A O 1
ATOM 1112 N N . LEU A 1 152 ? -2.008 4.695 -9.258 1 97.69 152 LEU A N 1
ATOM 1113 C CA . LEU A 1 152 ? -3.08 3.719 -9.422 1 97.69 152 LEU A CA 1
ATOM 1114 C C . LEU A 1 152 ? -2.791 2.783 -10.586 1 97.69 152 LEU A C 1
ATOM 1116 O O . LEU A 1 152 ? -3.016 1.575 -10.492 1 97.69 152 LEU A O 1
ATOM 1120 N N . ALA A 1 153 ? -2.34 3.369 -11.688 1 98 153 ALA A N 1
ATOM 1121 C CA . ALA A 1 153 ? -1.972 2.557 -12.844 1 98 153 ALA A CA 1
ATOM 1122 C C . ALA A 1 153 ? -0.872 1.562 -12.492 1 98 153 ALA A C 1
ATOM 1124 O O . ALA A 1 153 ? -0.914 0.404 -12.914 1 98 153 ALA A O 1
ATOM 1125 N N . ALA A 1 154 ? 0.125 2.025 -11.742 1 98.25 154 ALA A N 1
ATOM 1126 C CA . ALA A 1 154 ? 1.211 1.144 -11.328 1 98.25 154 ALA A CA 1
ATOM 1127 C C . ALA A 1 154 ? 0.682 -0.02 -10.492 1 98.25 154 ALA A C 1
ATOM 1129 O O . ALA A 1 154 ? 1.14 -1.155 -10.641 1 98.25 154 ALA A O 1
ATOM 1130 N N . ILE A 1 155 ? -0.291 0.25 -9.633 1 97.12 155 ILE A N 1
ATOM 1131 C CA . ILE A 1 155 ? -0.877 -0.789 -8.797 1 97.12 155 ILE A CA 1
ATOM 1132 C C . ILE A 1 155 ? -1.618 -1.8 -9.664 1 97.12 155 ILE A C 1
ATOM 1134 O O . ILE A 1 155 ? -1.414 -3.01 -9.539 1 97.12 155 ILE A O 1
ATOM 1138 N N . VAL A 1 156 ? -2.418 -1.312 -10.586 1 97.06 156 VAL A N 1
ATOM 1139 C CA . VAL A 1 156 ? -3.229 -2.172 -11.445 1 97.06 156 VAL A CA 1
ATOM 1140 C C . VAL A 1 156 ? -2.322 -3 -12.352 1 97.06 156 VAL A C 1
ATOM 1142 O O . VAL A 1 156 ? -2.459 -4.223 -12.43 1 97.06 156 VAL A O 1
ATOM 1145 N N . CYS A 1 157 ? -1.402 -2.346 -13.008 1 97.19 157 CYS A N 1
ATOM 1146 C CA . CYS A 1 157 ? -0.473 -3.057 -13.875 1 97.19 157 CYS A CA 1
ATOM 1147 C C . CYS A 1 157 ? 0.338 -4.078 -13.086 1 97.19 157 CYS A C 1
ATOM 1149 O O . CYS A 1 157 ? 0.578 -5.188 -13.562 1 97.19 157 CYS A O 1
ATOM 1151 N N . GLY A 1 158 ? 0.825 -3.643 -11.914 1 96 158 GLY A N 1
ATOM 1152 C CA . GLY A 1 158 ? 1.565 -4.566 -11.062 1 96 158 GLY A CA 1
ATOM 1153 C C . GLY A 1 158 ? 0.795 -5.832 -10.75 1 96 158 GLY A C 1
ATOM 1154 O O . GLY A 1 158 ? 1.355 -6.93 -10.773 1 96 158 GLY A O 1
ATOM 1155 N N . ARG A 1 159 ? -0.446 -5.672 -10.398 1 94.75 159 ARG A N 1
ATOM 1156 C CA . ARG A 1 159 ? -1.259 -6.84 -10.078 1 94.75 159 ARG A CA 1
ATOM 1157 C C . ARG A 1 159 ? -1.481 -7.703 -11.32 1 94.75 159 ARG A C 1
ATOM 1159 O O . ARG A 1 159 ? -1.522 -8.93 -11.227 1 94.75 159 ARG A O 1
ATOM 1166 N N . TRP A 1 160 ? -1.574 -7.109 -12.516 1 95.25 160 TRP A N 1
ATOM 1167 C CA . TRP A 1 160 ? -1.869 -7.84 -13.742 1 95.25 160 TRP A CA 1
ATOM 1168 C C . TRP A 1 160 ? -0.663 -8.656 -14.195 1 95.25 160 TRP A C 1
ATOM 1170 O O . TRP A 1 160 ? -0.791 -9.555 -15.031 1 95.25 160 TRP A O 1
ATOM 1180 N N . ILE A 1 161 ? 0.512 -8.312 -13.68 1 93.12 161 ILE A N 1
ATOM 1181 C CA . ILE A 1 161 ? 1.708 -9.078 -14.016 1 93.12 161 ILE A CA 1
ATOM 1182 C C . ILE A 1 161 ? 1.489 -10.555 -13.695 1 93.12 161 ILE A C 1
ATOM 1184 O O . ILE A 1 161 ? 1.95 -11.43 -14.422 1 93.12 161 ILE A O 1
ATOM 1188 N N . ALA A 1 162 ? 0.752 -10.875 -12.648 1 88.25 162 ALA A N 1
ATOM 1189 C CA . ALA A 1 162 ? 0.529 -12.242 -12.195 1 88.25 162 ALA A CA 1
ATOM 1190 C C . ALA A 1 162 ? -0.5 -12.953 -13.07 1 88.25 162 ALA A C 1
ATOM 1192 O O . ALA A 1 162 ? -0.642 -14.172 -13.008 1 88.25 162 ALA A O 1
ATOM 1193 N N . PHE A 1 163 ? -1.236 -12.227 -13.898 1 86.88 163 PHE A N 1
ATOM 1194 C CA . PHE A 1 163 ? -2.328 -12.836 -14.648 1 86.88 163 PHE A CA 1
ATOM 1195 C C . PHE A 1 163 ? -1.988 -12.906 -16.141 1 86.88 163 PHE A C 1
ATOM 1197 O O . PHE A 1 163 ? -2.789 -13.383 -16.938 1 86.88 163 PHE A O 1
ATOM 1204 N N . ALA A 1 164 ? -0.917 -12.344 -16.547 1 80.06 164 ALA A N 1
ATOM 1205 C CA . ALA A 1 164 ? -0.52 -12.375 -17.953 1 80.06 164 ALA A CA 1
ATOM 1206 C C . ALA A 1 164 ? 0.502 -13.477 -18.219 1 80.06 164 ALA A C 1
ATOM 1208 O O . ALA A 1 164 ? 1.238 -13.875 -17.312 1 80.06 164 ALA A O 1
ATOM 1209 N N . MET B 1 1 ? -7.957 -25.344 12.906 1 52.75 1 MET B N 1
ATOM 1210 C CA . MET B 1 1 ? -8.609 -26.125 11.852 1 52.75 1 MET B CA 1
ATOM 1211 C C . MET B 1 1 ? -10.102 -25.828 11.812 1 52.75 1 MET B C 1
ATOM 1213 O O . MET B 1 1 ? -10.75 -25.734 12.852 1 52.75 1 MET B O 1
ATOM 1217 N N . SER B 1 2 ? -10.438 -25.219 10.625 1 64.25 2 SER B N 1
ATOM 1218 C CA . SER B 1 2 ? -11.852 -24.859 10.547 1 64.25 2 SER B CA 1
ATOM 1219 C C . SER B 1 2 ? -12.75 -26.062 10.773 1 64.25 2 SER B C 1
ATOM 1221 O O . SER B 1 2 ? -12.484 -27.156 10.234 1 64.25 2 SER B O 1
ATOM 1223 N N . GLY B 1 3 ? -13.578 -26.094 11.773 1 72.06 3 GLY B N 1
ATOM 1224 C CA . GLY B 1 3 ? -14.539 -27.141 12.031 1 72.06 3 GLY B CA 1
ATOM 1225 C C . GLY B 1 3 ? -15.344 -27.547 10.812 1 72.06 3 GLY B C 1
ATOM 1226 O O . GLY B 1 3 ? -15.383 -26.812 9.82 1 72.06 3 GLY B O 1
ATOM 1227 N N . PRO B 1 4 ? -15.758 -28.703 10.766 1 79.94 4 PRO B N 1
ATOM 1228 C CA . PRO B 1 4 ? -16.5 -29.234 9.617 1 79.94 4 PRO B CA 1
ATOM 1229 C C . PRO B 1 4 ? -17.594 -28.281 9.133 1 79.94 4 PRO B C 1
ATOM 1231 O O . PRO B 1 4 ? -17.797 -28.125 7.926 1 79.94 4 PRO B O 1
ATOM 1234 N N . ALA B 1 5 ? -18.234 -27.656 9.953 1 87.94 5 ALA B N 1
ATOM 1235 C CA . ALA B 1 5 ? -19.312 -26.75 9.578 1 87.94 5 ALA B CA 1
ATOM 1236 C C . ALA B 1 5 ? -18.781 -25.578 8.766 1 87.94 5 ALA B C 1
ATOM 1238 O O . ALA B 1 5 ? -19.406 -25.172 7.777 1 87.94 5 ALA B O 1
ATOM 1239 N N . LEU B 1 6 ? -17.656 -25.047 9.211 1 88.62 6 LEU B N 1
ATOM 1240 C CA . LEU B 1 6 ? -17.062 -23.906 8.516 1 88.62 6 LEU B CA 1
ATOM 1241 C C . LEU B 1 6 ? -16.609 -24.312 7.117 1 88.62 6 LEU B C 1
ATOM 1243 O O . LEU B 1 6 ? -16.734 -23.547 6.164 1 88.62 6 LEU B O 1
ATOM 1247 N N . LEU B 1 7 ? -16.125 -25.438 7.059 1 91.06 7 LEU B N 1
ATOM 1248 C CA . LEU B 1 7 ? -15.68 -25.938 5.766 1 91.06 7 LEU B CA 1
ATOM 1249 C C . LEU B 1 7 ? -16.859 -26.141 4.824 1 91.06 7 LEU B C 1
ATOM 1251 O O . LEU B 1 7 ? -16.781 -25.812 3.639 1 91.06 7 LEU B O 1
ATOM 1255 N N . ASP B 1 8 ? -17.922 -26.656 5.379 1 93.19 8 ASP B N 1
ATOM 1256 C CA . ASP B 1 8 ? -19.125 -26.844 4.578 1 93.19 8 ASP B CA 1
ATOM 1257 C C . ASP B 1 8 ? -19.656 -25.5 4.059 1 93.19 8 ASP B C 1
ATOM 1259 O O . ASP B 1 8 ? -20.078 -25.406 2.906 1 93.19 8 ASP B O 1
ATOM 1263 N N . LEU B 1 9 ? -19.672 -24.62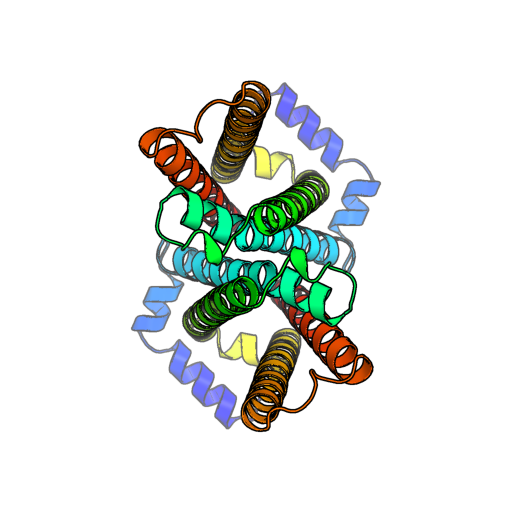5 4.902 1 93.25 9 LEU B N 1
ATOM 1264 C CA . LEU B 1 9 ? -20.094 -23.281 4.496 1 93.25 9 LEU B CA 1
ATOM 1265 C C . LEU B 1 9 ? -19.188 -22.734 3.398 1 93.25 9 LEU B C 1
ATOM 1267 O O . LEU B 1 9 ? -19.672 -22.141 2.432 1 93.25 9 LEU B O 1
ATOM 1271 N N . ALA B 1 10 ? -17.906 -22.891 3.559 1 94.31 10 ALA B N 1
ATOM 1272 C CA . ALA B 1 10 ? -16.953 -22.422 2.566 1 94.31 10 ALA B CA 1
ATOM 1273 C C . ALA B 1 10 ? -17.203 -23.062 1.205 1 94.31 10 ALA B C 1
ATOM 1275 O O . ALA B 1 10 ? -17.203 -22.375 0.18 1 94.31 10 ALA B O 1
ATOM 1276 N N . LEU B 1 11 ? -17.469 -24.297 1.266 1 94.62 11 LEU B N 1
ATOM 1277 C CA . LEU B 1 11 ? -17.719 -25.016 0.024 1 94.62 11 LEU B CA 1
ATOM 1278 C C . LEU B 1 11 ? -19.031 -24.562 -0.614 1 94.62 11 LEU B C 1
ATOM 1280 O O . LEU B 1 11 ? -19.125 -24.484 -1.84 1 94.62 11 LEU B O 1
ATOM 1284 N N . ALA B 1 12 ? -20 -24.297 0.224 1 95.5 12 ALA B N 1
ATOM 1285 C CA . ALA B 1 12 ? -21.281 -23.812 -0.274 1 95.5 12 ALA B CA 1
ATOM 1286 C C . ALA B 1 12 ? -21.125 -22.453 -0.947 1 95.5 12 ALA B C 1
ATOM 1288 O O . ALA B 1 12 ? -21.734 -22.203 -1.993 1 95.5 12 ALA B O 1
ATOM 1289 N N . VAL B 1 13 ? -20.344 -21.625 -0.382 1 95.56 13 VAL B N 1
ATOM 1290 C CA . VAL B 1 13 ? -20.094 -20.297 -0.923 1 95.56 13 VAL B CA 1
ATOM 1291 C C . VAL B 1 13 ? -19.375 -20.406 -2.262 1 95.56 13 VAL B C 1
ATOM 1293 O O . VAL B 1 13 ? -19.734 -19.734 -3.232 1 95.56 13 VAL B O 1
ATOM 1296 N N . GLU B 1 14 ? -18.406 -21.234 -2.371 1 95.62 14 GLU B N 1
ATOM 1297 C CA . GLU B 1 14 ? -17.641 -21.438 -3.592 1 95.62 14 GLU B CA 1
ATOM 1298 C C . GLU B 1 14 ? -18.516 -21.938 -4.734 1 95.62 14 GLU B C 1
ATOM 1300 O O . GLU B 1 14 ? -18.219 -21.688 -5.906 1 95.62 14 GLU B O 1
ATOM 1305 N N . ALA B 1 15 ? -19.578 -22.531 -4.328 1 95.38 15 ALA B N 1
ATOM 1306 C CA . ALA B 1 15 ? -20.422 -23.172 -5.324 1 95.38 15 ALA B CA 1
ATOM 1307 C C . ALA B 1 15 ? -21.422 -22.188 -5.926 1 95.38 15 ALA B C 1
ATOM 1309 O O . ALA B 1 15 ? -22.047 -22.469 -6.941 1 95.38 15 ALA B O 1
ATOM 1310 N N . TRP B 1 16 ? -21.531 -21.031 -5.309 1 97.12 16 TRP B N 1
ATOM 1311 C CA . TRP B 1 16 ? -22.422 -20.031 -5.867 1 97.12 16 TRP B CA 1
ATOM 1312 C C . TRP B 1 16 ? -22 -19.641 -7.277 1 97.12 16 TRP B C 1
ATOM 1314 O O . TRP B 1 16 ? -20.828 -19.359 -7.523 1 97.12 16 TRP B O 1
ATOM 1324 N N . PRO B 1 17 ? -22.953 -19.625 -8.25 1 97.38 17 PRO B N 1
ATOM 1325 C CA . PRO B 1 17 ? -22.625 -19.297 -9.633 1 97.38 17 PRO B CA 1
ATOM 1326 C C . PRO B 1 17 ? -21.953 -17.922 -9.758 1 97.38 17 PRO B C 1
ATOM 1328 O O . PRO B 1 17 ? -21.031 -17.766 -10.562 1 97.38 17 PRO B O 1
ATOM 1331 N N . ALA B 1 18 ? -22.375 -16.984 -9 1 97.31 18 ALA B N 1
ATOM 1332 C CA . ALA B 1 18 ? -21.766 -15.656 -9.039 1 97.31 18 ALA B CA 1
ATOM 1333 C C . ALA B 1 18 ? -20.312 -15.703 -8.609 1 97.31 18 ALA B C 1
ATOM 1335 O O . ALA B 1 18 ? -19.469 -14.977 -9.156 1 97.31 18 ALA B O 1
ATOM 1336 N N . VAL B 1 19 ? -20 -16.469 -7.695 1 97.44 19 VAL B N 1
ATOM 1337 C CA . VAL B 1 19 ? -18.641 -16.609 -7.199 1 97.44 19 VAL B CA 1
ATOM 1338 C C . VAL B 1 19 ? -17.766 -17.281 -8.258 1 97.44 19 VAL B C 1
ATOM 1340 O O . VAL B 1 19 ? -16.641 -16.828 -8.516 1 97.44 19 VAL B O 1
ATOM 1343 N N . ARG B 1 20 ? -18.266 -18.266 -8.883 1 96.88 20 ARG B N 1
ATOM 1344 C CA . ARG B 1 20 ? -17.531 -18.953 -9.945 1 96.88 20 ARG B CA 1
ATOM 1345 C C . ARG B 1 20 ? -17.281 -18.016 -11.117 1 96.88 20 ARG B C 1
ATOM 1347 O O . ARG B 1 20 ? -16.172 -17.984 -11.672 1 96.88 20 ARG B O 1
ATOM 1354 N N . ALA B 1 21 ? -18.312 -17.281 -11.414 1 97.19 21 ALA B N 1
ATOM 1355 C CA . ALA B 1 21 ? -18.156 -16.312 -12.492 1 97.19 21 ALA B CA 1
ATOM 1356 C C . ALA B 1 21 ? -17.109 -15.258 -12.133 1 97.19 21 ALA B C 1
ATOM 1358 O O . ALA B 1 21 ? -16.297 -14.875 -12.977 1 97.19 21 ALA B O 1
ATOM 1359 N N . PHE B 1 22 ? -17.141 -14.836 -10.992 1 96.81 22 PHE B N 1
ATOM 1360 C CA . PHE B 1 22 ? -16.188 -13.852 -10.492 1 96.81 22 PHE B CA 1
ATOM 1361 C C . PHE B 1 22 ? -14.758 -14.383 -10.555 1 96.81 22 PHE B C 1
ATOM 1363 O O . PHE B 1 22 ? -13.867 -13.727 -11.086 1 96.81 22 PHE B O 1
ATOM 1370 N N . GLY B 1 23 ? -14.562 -15.578 -10.133 1 95.5 23 GLY B N 1
ATOM 1371 C CA . GLY B 1 23 ? -13.25 -16.188 -10.125 1 95.5 23 GLY B CA 1
ATOM 1372 C C . GLY B 1 23 ? -12.703 -16.453 -11.516 1 95.5 23 GLY B C 1
ATOM 1373 O O . GLY B 1 23 ? -11.484 -16.438 -11.719 1 95.5 23 GLY B O 1
ATOM 1374 N N . ALA B 1 24 ? -13.594 -16.594 -12.422 1 94.12 24 ALA B N 1
ATOM 1375 C CA . ALA B 1 24 ? -13.18 -16.938 -13.781 1 94.12 24 ALA B CA 1
ATOM 1376 C C . ALA B 1 24 ? -12.984 -15.68 -14.625 1 94.12 24 ALA B C 1
ATOM 1378 O O . ALA B 1 24 ? -12.43 -15.742 -15.727 1 94.12 24 ALA B O 1
ATOM 1379 N N . SER B 1 25 ? -13.398 -14.602 -14.094 1 94.69 25 SER B N 1
ATOM 1380 C CA . SER B 1 25 ? -13.352 -13.375 -14.875 1 94.69 25 SER B CA 1
ATOM 1381 C C . SER B 1 25 ? -11.914 -12.891 -15.055 1 94.69 25 SER B C 1
ATOM 1383 O O . SER B 1 25 ? -11.164 -12.766 -14.086 1 94.69 25 SER B O 1
ATOM 1385 N N . LEU B 1 26 ? -11.602 -12.516 -16.328 1 92.19 26 LEU B N 1
ATOM 1386 C CA . LEU B 1 26 ? -10.266 -12.031 -16.656 1 92.19 26 LEU B CA 1
ATOM 1387 C C . LEU B 1 26 ? -10.086 -10.586 -16.203 1 92.19 26 LEU B C 1
ATOM 1389 O O . LEU B 1 26 ? -8.969 -10.078 -16.141 1 92.19 26 LEU B O 1
ATOM 1393 N N . TRP B 1 27 ? -11.125 -9.992 -15.805 1 93.44 27 TRP B N 1
ATOM 1394 C CA . TRP B 1 27 ? -11.07 -8.586 -15.438 1 93.44 27 TRP B CA 1
ATOM 1395 C C . TRP B 1 27 ? -11.492 -8.375 -13.984 1 93.44 27 TRP B C 1
ATOM 1397 O O . TRP B 1 27 ? -10.781 -7.746 -13.211 1 93.44 27 TRP B O 1
ATOM 1407 N N . ALA B 1 28 ? -12.617 -8.945 -13.609 1 95.69 28 ALA B N 1
ATOM 1408 C CA . ALA B 1 28 ? -13.211 -8.664 -12.305 1 95.69 28 ALA B CA 1
ATOM 1409 C C . ALA B 1 28 ? -12.289 -9.117 -11.172 1 95.69 28 ALA B C 1
ATOM 1411 O O . ALA B 1 28 ? -12.016 -8.352 -10.25 1 95.69 28 ALA B O 1
ATOM 1412 N N . TYR B 1 29 ? -11.789 -10.281 -11.328 1 96 29 TYR B N 1
ATOM 1413 C CA . TYR B 1 29 ? -10.992 -10.844 -10.242 1 96 29 TYR B CA 1
ATOM 1414 C C . TYR B 1 29 ? -9.695 -10.062 -10.062 1 96 29 TYR B C 1
ATOM 1416 O O . TYR B 1 29 ? -9.398 -9.578 -8.969 1 96 29 TYR B O 1
ATOM 1424 N N . PRO B 1 30 ? -8.945 -9.797 -11.18 1 95.44 30 PRO B N 1
ATOM 1425 C CA . PRO B 1 30 ? -7.723 -9.008 -11.016 1 95.44 30 PRO B CA 1
ATOM 1426 C C . PRO B 1 30 ? -8 -7.578 -10.555 1 95.44 30 PRO B C 1
ATOM 1428 O O . PRO B 1 30 ? -7.211 -7 -9.805 1 95.44 30 PRO B O 1
ATOM 1431 N N . LEU B 1 31 ? -9.086 -7.074 -10.969 1 96.75 31 LEU B N 1
ATOM 1432 C CA . LEU B 1 31 ? -9.414 -5.715 -10.562 1 96.75 31 LEU B CA 1
ATOM 1433 C C . LEU B 1 31 ? -9.727 -5.648 -9.07 1 96.75 31 LEU B C 1
ATOM 1435 O O . LEU B 1 31 ? -9.258 -4.746 -8.375 1 96.75 31 LEU B O 1
ATOM 1439 N N . VAL B 1 32 ? -10.484 -6.602 -8.547 1 97.69 32 VAL B N 1
ATOM 1440 C CA . VAL B 1 32 ? -10.797 -6.648 -7.121 1 97.69 32 VAL B CA 1
ATOM 1441 C C . VAL B 1 32 ? -9.523 -6.922 -6.32 1 97.69 32 VAL B C 1
ATOM 1443 O O . VAL B 1 32 ? -9.336 -6.367 -5.234 1 97.69 32 VAL B O 1
ATOM 1446 N N . SER B 1 33 ? -8.711 -7.738 -6.883 1 96.81 33 SER B N 1
ATOM 1447 C CA . SER B 1 33 ? -7.41 -7.984 -6.262 1 96.81 33 SER B CA 1
ATOM 1448 C C . SER B 1 33 ? -6.582 -6.707 -6.18 1 96.81 33 SER B C 1
ATOM 1450 O O . SER B 1 33 ? -5.992 -6.41 -5.141 1 96.81 33 SER B O 1
ATOM 1452 N N . ALA B 1 34 ? -6.543 -5.93 -7.223 1 96.25 34 ALA B N 1
ATOM 1453 C CA . ALA B 1 34 ? -5.84 -4.652 -7.238 1 96.25 34 ALA B CA 1
ATOM 1454 C C . ALA B 1 34 ? -6.453 -3.672 -6.242 1 96.25 34 ALA B C 1
ATOM 1456 O O . ALA B 1 34 ? -5.738 -2.912 -5.586 1 96.25 34 ALA B O 1
ATOM 1457 N N . LEU B 1 35 ? -7.781 -3.701 -6.148 1 97.44 35 LEU B N 1
ATOM 1458 C CA . LEU B 1 35 ? -8.469 -2.836 -5.199 1 97.44 35 LEU B CA 1
ATOM 1459 C C . LEU B 1 35 ? -8.117 -3.215 -3.766 1 97.44 35 LEU B C 1
ATOM 1461 O O . LEU B 1 35 ? -7.98 -2.342 -2.906 1 97.44 35 LEU B O 1
ATOM 1465 N N . HIS B 1 36 ? -8.07 -4.516 -3.547 1 97.56 36 HIS B N 1
ATOM 1466 C CA . HIS B 1 36 ? -7.645 -4.969 -2.227 1 97.56 36 HIS B CA 1
ATOM 1467 C C . HIS B 1 36 ? -6.262 -4.43 -1.877 1 97.56 36 HIS B C 1
ATOM 1469 O O . HIS B 1 36 ? -6.055 -3.906 -0.781 1 97.56 36 HIS B O 1
ATOM 1475 N N . ILE B 1 37 ? -5.352 -4.391 -2.803 1 96.25 37 ILE B N 1
ATOM 1476 C CA . ILE B 1 37 ? -3.986 -3.906 -2.623 1 96.25 37 ILE B CA 1
ATOM 1477 C C . ILE B 1 37 ? -4 -2.393 -2.412 1 96.25 37 ILE B C 1
ATOM 1479 O O . ILE B 1 37 ? -3.316 -1.877 -1.524 1 96.25 37 ILE B O 1
ATOM 1483 N N . ALA B 1 38 ? -4.789 -1.765 -3.17 1 96.5 38 ALA B N 1
ATOM 1484 C CA . ALA B 1 38 ? -4.906 -0.315 -3.029 1 96.5 38 ALA B CA 1
ATOM 1485 C C . ALA B 1 38 ? -5.453 0.062 -1.656 1 96.5 38 ALA B C 1
ATOM 1487 O O . ALA B 1 38 ? -5.008 1.04 -1.051 1 96.5 38 ALA B O 1
ATOM 1488 N N . GLY B 1 39 ? -6.461 -0.68 -1.253 1 97.81 39 GLY B N 1
ATOM 1489 C CA . GLY B 1 39 ? -7.027 -0.438 0.066 1 97.81 39 GLY B CA 1
ATOM 1490 C C . GLY B 1 39 ? -6.02 -0.605 1.187 1 97.81 39 GLY B C 1
ATOM 1491 O O . GLY B 1 39 ? -5.914 0.249 2.068 1 97.81 39 GLY B O 1
ATOM 1492 N N . PHE B 1 40 ? -5.277 -1.673 1.102 1 96.94 40 PHE B N 1
ATOM 1493 C CA . PHE B 1 40 ? -4.273 -1.92 2.129 1 96.94 40 PHE B CA 1
ATOM 1494 C C . PHE B 1 40 ? -3.154 -0.887 2.053 1 96.94 40 PHE B C 1
ATOM 1496 O O . PHE B 1 40 ? -2.633 -0.451 3.082 1 96.94 40 PHE B O 1
ATOM 1503 N N . ALA B 1 41 ? -2.758 -0.497 0.865 1 96.62 41 ALA B N 1
ATOM 1504 C CA . ALA B 1 41 ? -1.744 0.536 0.67 1 96.62 41 ALA B CA 1
ATOM 1505 C C . ALA B 1 41 ? -2.184 1.859 1.292 1 96.62 41 ALA B C 1
ATOM 1507 O O . ALA B 1 41 ? -1.396 2.525 1.968 1 96.62 41 ALA B O 1
ATOM 1508 N N . LEU B 1 42 ? -3.443 2.152 1.027 1 97.75 42 LEU B N 1
ATOM 1509 C CA . LEU B 1 42 ? -3.994 3.377 1.596 1 97.75 42 LEU B CA 1
ATOM 1510 C C . LEU B 1 42 ? -4 3.316 3.119 1 97.75 42 LEU B C 1
ATOM 1512 O O . LEU B 1 42 ? -3.604 4.273 3.785 1 97.75 42 LEU B O 1
ATOM 1516 N N . LEU B 1 43 ? -4.434 2.197 3.639 1 98.38 43 LEU B N 1
ATOM 1517 C CA . LEU B 1 43 ? -4.465 2.02 5.086 1 98.38 43 LEU B CA 1
ATOM 1518 C C . LEU B 1 43 ? -3.072 2.199 5.684 1 98.38 43 LEU B C 1
ATOM 1520 O O . LEU B 1 43 ? -2.865 3.062 6.539 1 98.38 43 LEU B O 1
ATOM 1524 N N . PHE B 1 44 ? -2.096 1.467 5.23 1 98.06 44 PHE B N 1
ATOM 1525 C CA . PHE B 1 44 ? -0.758 1.435 5.809 1 98.06 44 PHE B CA 1
ATOM 1526 C C . PHE B 1 44 ? -0.05 2.77 5.613 1 98.06 44 PHE B C 1
ATOM 1528 O O . PHE B 1 44 ? 0.457 3.357 6.57 1 98.06 44 PHE B O 1
ATOM 1535 N N . GLY B 1 45 ? -0.063 3.326 4.453 1 97.25 45 GLY B N 1
ATOM 1536 C CA . GLY B 1 45 ? 0.642 4.566 4.164 1 97.25 45 GLY B CA 1
ATOM 1537 C C . GLY B 1 45 ? 0.06 5.766 4.891 1 97.25 45 GLY B C 1
ATOM 1538 O O . GLY B 1 45 ? 0.795 6.66 5.312 1 97.25 45 GLY B O 1
ATOM 1539 N N . ALA B 1 46 ? -1.234 5.727 5.008 1 97.56 46 ALA B N 1
ATOM 1540 C CA . ALA B 1 46 ? -1.89 6.871 5.641 1 97.56 46 ALA B CA 1
ATOM 1541 C C . ALA B 1 46 ? -1.67 6.863 7.148 1 97.56 46 ALA B C 1
ATOM 1543 O O . ALA B 1 46 ? -1.538 7.922 7.77 1 97.56 46 ALA B O 1
ATOM 1544 N N . ILE B 1 47 ? -1.661 5.641 7.676 1 97.69 47 ILE B N 1
ATOM 1545 C CA . ILE B 1 47 ? -1.679 5.613 9.133 1 97.69 47 ILE B CA 1
ATOM 1546 C C . ILE B 1 47 ? -0.251 5.691 9.672 1 97.69 47 ILE B C 1
ATOM 1548 O O . ILE B 1 47 ? -0.038 6 10.844 1 97.69 47 ILE B O 1
ATOM 1552 N N . LEU B 1 48 ? 0.751 5.488 8.883 1 97.69 48 LEU B N 1
ATOM 1553 C CA . LEU B 1 48 ? 2.139 5.406 9.328 1 97.69 48 LEU B CA 1
ATOM 1554 C C . LEU B 1 48 ? 2.59 6.727 9.945 1 97.69 48 LEU B C 1
ATOM 1556 O O . LEU B 1 48 ? 3.191 6.738 11.023 1 97.69 48 LEU B O 1
ATOM 1560 N N . PRO B 1 49 ? 2.316 7.902 9.336 1 96.88 49 PRO B N 1
ATOM 1561 C CA . PRO B 1 49 ? 2.74 9.148 9.977 1 96.88 49 PRO B CA 1
ATOM 1562 C C . PRO B 1 49 ? 2.121 9.336 11.359 1 96.88 49 PRO B C 1
ATOM 1564 O O . PRO B 1 49 ? 2.76 9.898 12.258 1 96.88 49 PRO B O 1
ATOM 1567 N N . VAL B 1 50 ? 0.914 8.914 11.516 1 96.19 50 VAL B N 1
ATOM 1568 C CA . VAL B 1 50 ? 0.256 9 12.82 1 96.19 50 VAL B CA 1
ATOM 1569 C C . VAL B 1 50 ? 0.96 8.078 13.812 1 96.19 50 VAL B C 1
ATOM 1571 O O . VAL B 1 50 ? 1.205 8.461 14.961 1 96.19 50 VAL B O 1
ATOM 1574 N N . ASP B 1 51 ? 1.245 6.879 13.359 1 97.31 51 ASP B N 1
ATOM 1575 C CA . ASP B 1 51 ? 1.989 5.949 14.203 1 97.31 51 ASP B CA 1
ATOM 1576 C C . ASP B 1 51 ? 3.326 6.551 14.633 1 97.31 51 ASP B C 1
ATOM 1578 O O . ASP B 1 51 ? 3.715 6.449 15.797 1 97.31 51 ASP B O 1
ATOM 1582 N N . LEU B 1 52 ? 4.023 7.152 13.68 1 96.44 52 LEU B N 1
ATOM 1583 C CA . LEU B 1 52 ? 5.32 7.758 13.977 1 96.44 52 LEU B CA 1
ATOM 1584 C C . LEU B 1 52 ? 5.172 8.891 14.984 1 96.44 52 LEU B C 1
ATOM 1586 O O . LEU B 1 52 ? 6.004 9.047 15.883 1 96.44 52 LEU B O 1
ATOM 1590 N N . ARG B 1 53 ? 4.141 9.648 14.805 1 94.5 53 ARG B N 1
ATOM 1591 C CA . ARG B 1 53 ? 3.859 10.711 15.766 1 94.5 53 ARG B CA 1
ATOM 1592 C C . ARG B 1 53 ? 3.625 10.148 17.156 1 94.5 53 ARG B C 1
ATOM 1594 O O . ARG B 1 53 ? 4.172 10.656 18.141 1 94.5 53 ARG B O 1
ATOM 1601 N N . LEU B 1 54 ? 2.82 9.156 17.281 1 93.88 54 LEU B N 1
ATOM 1602 C CA . LEU B 1 54 ? 2.518 8.531 18.562 1 93.88 54 LEU B CA 1
ATOM 1603 C C . LEU B 1 54 ? 3.781 7.961 19.203 1 93.88 54 LEU B C 1
ATOM 1605 O O . LEU B 1 54 ? 3.947 8.016 20.422 1 93.88 54 LEU B O 1
ATOM 1609 N N . MET B 1 55 ? 4.641 7.496 18.391 1 95.62 55 MET B N 1
ATOM 1610 C CA . MET B 1 55 ? 5.875 6.875 18.875 1 95.62 55 MET B CA 1
ATOM 1611 C C . MET B 1 55 ? 6.918 7.938 19.219 1 95.62 55 MET B C 1
ATOM 1613 O O . MET B 1 55 ? 7.984 7.617 19.734 1 95.62 55 MET B O 1
ATOM 1617 N N . GLY B 1 56 ? 6.633 9.172 18.844 1 93.38 56 GLY B N 1
ATOM 1618 C CA . GLY B 1 56 ? 7.543 10.273 19.125 1 93.38 56 GLY B CA 1
ATOM 1619 C C . GLY B 1 56 ? 8.617 10.438 18.078 1 93.38 56 GLY B C 1
ATOM 1620 O O . GLY B 1 56 ? 9.641 11.078 18.312 1 93.38 56 GLY B O 1
ATOM 1621 N N . LEU B 1 57 ? 8.398 9.875 16.922 1 93.81 57 LEU B N 1
ATOM 1622 C CA . LEU B 1 57 ? 9.406 9.883 15.867 1 93.81 57 LEU B CA 1
ATOM 1623 C C . LEU B 1 57 ? 9.094 10.945 14.82 1 93.81 57 LEU B C 1
ATOM 1625 O O . LEU B 1 57 ? 9.914 11.219 13.945 1 93.81 57 LEU B O 1
ATOM 1629 N N . ALA B 1 58 ? 7.902 11.5 14.883 1 90.81 58 ALA B N 1
ATOM 1630 C CA . ALA B 1 58 ? 7.512 12.633 14.039 1 90.81 58 ALA B CA 1
ATOM 1631 C C . ALA B 1 58 ? 7.117 13.836 14.883 1 90.81 58 ALA B C 1
ATOM 1633 O O . ALA B 1 58 ? 6.469 13.688 15.922 1 90.81 58 ALA B O 1
ATOM 1634 N N . ARG B 1 59 ? 7.52 15 14.375 1 88.62 59 ARG B N 1
ATOM 1635 C CA . ARG B 1 59 ? 7.207 16.219 15.109 1 88.62 59 ARG B CA 1
ATOM 1636 C C . ARG B 1 59 ? 5.711 16.516 15.07 1 88.62 59 ARG B C 1
ATOM 1638 O O . ARG B 1 59 ? 5.051 16.281 14.055 1 88.62 59 ARG B O 1
ATOM 1645 N N . ALA B 1 60 ? 5.348 17.031 16.188 1 83.88 60 ALA B N 1
ATOM 1646 C CA . ALA B 1 60 ? 3.932 17.359 16.312 1 83.88 60 ALA B CA 1
ATOM 1647 C C . ALA B 1 60 ? 3.502 18.359 15.242 1 83.88 60 ALA B C 1
ATOM 1649 O O . ALA B 1 60 ? 2.367 18.312 14.758 1 83.88 60 ALA B O 1
ATOM 1650 N N . GLU B 1 61 ? 4.352 19.125 14.844 1 87.44 61 GLU B N 1
ATOM 1651 C CA . GLU B 1 61 ? 4.035 20.141 13.844 1 87.44 61 GLU B CA 1
ATOM 1652 C C . GLU B 1 61 ? 3.861 19.531 12.461 1 87.44 61 GLU B C 1
ATOM 1654 O O . GLU B 1 61 ? 3.17 20.078 11.602 1 87.44 61 GLU B O 1
ATOM 1659 N N . ALA B 1 62 ? 4.422 18.406 12.32 1 91.44 62 ALA B N 1
ATOM 1660 C CA . ALA B 1 62 ? 4.359 17.734 11.023 1 91.44 62 ALA B CA 1
ATOM 1661 C C . ALA B 1 62 ? 3.061 16.953 10.883 1 91.44 62 ALA B C 1
ATOM 1663 O O . ALA B 1 62 ? 2.629 16.656 9.766 1 91.44 62 ALA B O 1
ATOM 1664 N N . VAL B 1 63 ? 2.48 16.641 11.969 1 95.25 63 VAL B N 1
ATOM 1665 C CA . VAL B 1 63 ? 1.231 15.883 11.945 1 95.25 63 VAL B CA 1
ATOM 1666 C C . VAL B 1 63 ? 0.244 16.5 12.938 1 95.25 63 VAL B C 1
ATOM 1668 O O . VAL B 1 63 ? -0.137 15.859 13.922 1 95.25 63 VAL B O 1
ATOM 1671 N N . PRO B 1 64 ? -0.213 17.688 12.664 1 92.81 64 PRO B N 1
ATOM 1672 C CA . PRO B 1 64 ? -1.162 18.344 13.562 1 92.81 64 PRO B CA 1
ATOM 1673 C C . PRO B 1 64 ? -2.52 17.656 13.602 1 92.81 64 PRO B C 1
ATOM 1675 O O . PRO B 1 64 ? -2.773 16.734 12.805 1 92.81 64 PRO B O 1
ATOM 1678 N N . ALA B 1 65 ? -3.391 18.078 14.438 1 90.19 65 ALA B N 1
ATOM 1679 C CA . ALA B 1 65 ? -4.648 17.406 14.742 1 90.19 65 ALA B CA 1
ATOM 1680 C C . ALA B 1 65 ? -5.512 17.25 13.492 1 90.19 65 ALA B C 1
ATOM 1682 O O . ALA B 1 65 ? -6.047 16.172 13.234 1 90.19 65 ALA B O 1
ATOM 1683 N N . PRO B 1 66 ? -5.648 18.266 12.711 1 92.38 66 PRO B N 1
ATOM 1684 C CA . PRO B 1 66 ? -6.449 18.094 11.5 1 92.38 66 PRO B CA 1
ATOM 1685 C C . PRO B 1 66 ? -5.852 17.062 10.539 1 92.38 66 PRO B C 1
ATOM 1687 O O . PRO B 1 66 ? -6.59 16.375 9.828 1 92.38 66 PRO B O 1
ATOM 1690 N N . THR B 1 67 ? -4.527 17.031 10.5 1 94.62 67 THR B N 1
ATOM 1691 C CA . THR B 1 67 ? -3.846 16.031 9.68 1 94.62 67 THR B CA 1
ATOM 1692 C C . THR B 1 67 ? -4.129 14.617 10.188 1 94.62 67 THR B C 1
ATOM 1694 O O . THR B 1 67 ? -4.418 13.719 9.398 1 94.62 67 THR B O 1
ATOM 1697 N N . VAL B 1 68 ? -4.016 14.445 11.469 1 94.31 68 VAL B N 1
ATOM 1698 C CA . VAL B 1 68 ? -4.301 13.148 12.078 1 94.31 68 VAL B CA 1
ATOM 1699 C C . VAL B 1 68 ? -5.707 12.695 11.688 1 94.31 68 VAL B C 1
ATOM 1701 O O . VAL B 1 68 ? -5.91 11.539 11.297 1 94.31 68 VAL B O 1
ATOM 1704 N N . GLU B 1 69 ? -6.637 13.578 11.797 1 93.75 69 GLU B N 1
ATOM 1705 C CA . GLU B 1 69 ? -8.023 13.25 11.469 1 93.75 69 GLU B CA 1
ATOM 1706 C C . GLU B 1 69 ? -8.164 12.828 10.008 1 93.75 69 GLU B C 1
ATOM 1708 O O . GLU B 1 69 ? -8.82 11.836 9.703 1 93.75 69 GLU B O 1
ATOM 1713 N N . LEU B 1 70 ? -7.586 13.57 9.164 1 95.62 70 LEU B N 1
ATOM 1714 C CA . LEU B 1 70 ? -7.629 13.234 7.746 1 95.62 70 LEU B CA 1
ATOM 1715 C C . LEU B 1 70 ? -7 11.875 7.484 1 95.62 70 LEU B C 1
ATOM 1717 O O . LEU B 1 70 ? -7.586 11.039 6.793 1 95.62 70 LEU B O 1
ATOM 1721 N N . LEU B 1 71 ? -5.809 11.695 8.031 1 97.06 71 LEU B N 1
ATOM 1722 C CA . LEU B 1 71 ? -5.078 10.445 7.809 1 97.06 71 LEU B CA 1
ATOM 1723 C C . LEU B 1 71 ? -5.852 9.258 8.367 1 97.06 71 LEU B C 1
ATOM 1725 O O . LEU B 1 71 ? -5.855 8.18 7.766 1 97.06 71 LEU B O 1
ATOM 1729 N N . ARG B 1 72 ? -6.492 9.43 9.484 1 96.31 72 ARG B N 1
ATOM 1730 C CA . ARG B 1 72 ? -7.305 8.367 10.055 1 96.31 72 ARG B CA 1
ATOM 1731 C C . ARG B 1 72 ? -8.5 8.047 9.172 1 96.31 72 ARG B C 1
ATOM 1733 O O . ARG B 1 72 ? -8.883 6.887 9.023 1 96.31 72 ARG B O 1
ATOM 1740 N N . ARG B 1 73 ? -9.117 9.016 8.633 1 96.62 73 ARG B N 1
ATOM 1741 C CA . ARG B 1 73 ? -10.234 8.805 7.719 1 96.62 73 ARG B CA 1
ATOM 1742 C C . ARG B 1 73 ? -9.781 8.055 6.465 1 96.62 73 ARG B C 1
ATOM 1744 O O . ARG B 1 73 ? -10.469 7.148 5.992 1 96.62 73 ARG B O 1
ATOM 1751 N N . LEU B 1 74 ? -8.68 8.477 5.93 1 97.56 74 LEU B N 1
ATOM 1752 C CA . LEU B 1 74 ? -8.133 7.797 4.762 1 97.56 74 LEU B CA 1
ATOM 1753 C C . LEU B 1 74 ? -7.781 6.348 5.086 1 97.56 74 LEU B C 1
ATOM 1755 O O . LEU B 1 74 ? -8.086 5.441 4.309 1 97.56 74 LEU B O 1
ATOM 1759 N N . ALA B 1 75 ? -7.152 6.16 6.223 1 98.12 75 ALA B N 1
ATOM 1760 C CA . ALA B 1 75 ? -6.816 4.809 6.656 1 98.12 75 ALA B CA 1
ATOM 1761 C C . ALA B 1 75 ? -8.07 3.957 6.82 1 98.12 75 ALA B C 1
ATOM 1763 O O . ALA B 1 75 ? -8.102 2.795 6.406 1 98.12 75 ALA B O 1
ATOM 1764 N N . ALA B 1 76 ? -9.125 4.512 7.426 1 97.62 76 ALA B N 1
ATOM 1765 C CA . ALA B 1 76 ? -10.391 3.801 7.609 1 97.62 76 ALA B CA 1
ATOM 1766 C C . ALA B 1 76 ? -11.016 3.441 6.262 1 97.62 76 ALA B C 1
ATOM 1768 O O . ALA B 1 76 ? -11.547 2.342 6.094 1 97.62 76 ALA B O 1
ATOM 1769 N N . SER B 1 77 ? -10.969 4.367 5.379 1 98.06 77 SER B N 1
ATOM 1770 C CA . SER B 1 77 ? -11.477 4.09 4.039 1 98.06 77 SER B CA 1
ATOM 1771 C C . SER B 1 77 ? -10.672 2.979 3.365 1 98.06 77 SER B C 1
ATOM 1773 O O . SER B 1 77 ? -11.25 2.105 2.707 1 98.06 77 SER B O 1
ATOM 1775 N N . GLY B 1 78 ? -9.398 3.051 3.494 1 98.5 78 GLY B N 1
ATOM 1776 C CA . GLY B 1 78 ? -8.555 1.978 2.986 1 98.5 78 GLY B CA 1
ATOM 1777 C C . GLY B 1 78 ? -8.875 0.628 3.6 1 98.5 78 GLY B C 1
ATOM 1778 O O . GLY B 1 78 ? -8.953 -0.379 2.893 1 98.5 78 GLY B O 1
ATOM 1779 N N . LEU B 1 79 ? -9.07 0.593 4.887 1 98.56 79 LEU B N 1
ATOM 1780 C CA . LEU B 1 79 ? -9.461 -0.632 5.578 1 98.56 79 LEU B CA 1
ATOM 1781 C C . LEU B 1 79 ? -10.781 -1.164 5.047 1 98.56 79 LEU B C 1
ATOM 1783 O O . LEU B 1 79 ? -10.914 -2.357 4.766 1 98.56 79 LEU B O 1
ATOM 1787 N N . GLY B 1 80 ? -11.75 -0.258 4.969 1 98.44 80 GLY B N 1
ATOM 1788 C CA . GLY B 1 80 ? -13.031 -0.669 4.406 1 98.44 80 GLY B CA 1
ATOM 1789 C C . GLY B 1 80 ? -12.898 -1.291 3.029 1 98.44 80 GLY B C 1
ATOM 1790 O O . GLY B 1 80 ? -13.469 -2.354 2.768 1 98.44 80 GLY B O 1
ATOM 1791 N N . LEU B 1 81 ? -12.172 -0.612 2.17 1 98.44 81 LEU B N 1
ATOM 1792 C CA . LEU B 1 81 ? -11.938 -1.112 0.82 1 98.44 81 LEU B CA 1
ATOM 1793 C C . LEU B 1 81 ? -11.234 -2.465 0.855 1 98.44 81 LEU B C 1
ATOM 1795 O O . LEU B 1 81 ? -11.609 -3.383 0.121 1 98.44 81 LEU B O 1
ATOM 1799 N N . ALA B 1 82 ? -10.25 -2.627 1.666 1 98.38 82 ALA B N 1
ATOM 1800 C CA . ALA B 1 82 ? -9.492 -3.875 1.781 1 98.38 82 ALA B CA 1
ATOM 1801 C C . ALA B 1 82 ? -10.375 -5 2.311 1 98.38 82 ALA B C 1
ATOM 1803 O O . ALA B 1 82 ? -10.297 -6.137 1.838 1 98.38 82 ALA B O 1
ATOM 1804 N N . VAL B 1 83 ? -11.219 -4.699 3.271 1 98.12 83 VAL B N 1
ATOM 1805 C CA . VAL B 1 83 ? -12.078 -5.719 3.867 1 98.12 83 VAL B CA 1
ATOM 1806 C C . VAL B 1 83 ? -13.117 -6.184 2.844 1 98.12 83 VAL B C 1
ATOM 1808 O O . VAL B 1 83 ? -13.281 -7.387 2.627 1 98.12 83 VAL B O 1
ATOM 1811 N N . VAL B 1 84 ? -13.766 -5.289 2.174 1 98.31 84 VAL B N 1
ATOM 1812 C CA . VAL B 1 84 ? -14.812 -5.625 1.211 1 98.31 84 VAL B CA 1
ATOM 1813 C C . VAL B 1 84 ? -14.211 -6.422 0.055 1 98.31 84 VAL B C 1
ATOM 1815 O O . VAL B 1 84 ? -14.727 -7.48 -0.312 1 98.31 84 VAL B O 1
ATOM 1818 N N . SER B 1 85 ? -13.148 -5.957 -0.5 1 98.31 85 SER B N 1
ATOM 1819 C CA . SER B 1 85 ? -12.508 -6.672 -1.603 1 98.31 85 SER B CA 1
ATOM 1820 C C . SER B 1 85 ? -11.906 -7.988 -1.132 1 98.31 85 SER B C 1
ATOM 1822 O O . SER B 1 85 ? -11.953 -8.992 -1.849 1 98.31 85 SER B O 1
ATOM 1824 N N . GLY B 1 86 ? -11.367 -8.008 0.095 1 97.62 86 GLY B N 1
ATOM 1825 C CA . GLY B 1 86 ? -10.812 -9.234 0.654 1 97.62 86 GLY B CA 1
ATOM 1826 C C . GLY B 1 86 ? -11.844 -10.328 0.831 1 97.62 86 GLY B C 1
ATOM 1827 O O . GLY B 1 86 ? -11.562 -11.5 0.578 1 97.62 86 GLY B O 1
ATOM 1828 N N . VAL B 1 87 ? -12.984 -9.984 1.314 1 97.19 87 VAL B N 1
ATOM 1829 C CA . VAL B 1 87 ? -14.062 -10.945 1.459 1 97.19 87 VAL B CA 1
ATOM 1830 C C . VAL B 1 87 ? -14.445 -11.5 0.089 1 97.19 87 VAL B C 1
ATOM 1832 O O . VAL B 1 87 ? -14.633 -12.711 -0.068 1 97.19 87 VAL B O 1
ATOM 1835 N N . ALA B 1 88 ? -14.562 -10.602 -0.875 1 97.5 88 ALA B N 1
ATOM 1836 C CA . ALA B 1 88 ? -14.867 -11.055 -2.229 1 97.5 88 ALA B CA 1
ATOM 1837 C C . ALA B 1 88 ? -13.812 -12.039 -2.73 1 97.5 88 ALA B C 1
ATOM 1839 O O . ALA B 1 88 ? -14.148 -13.094 -3.283 1 97.5 88 ALA B O 1
ATOM 1840 N N . LEU B 1 89 ? -12.57 -11.781 -2.537 1 97.38 89 LEU B N 1
ATOM 1841 C CA . LEU B 1 89 ? -11.492 -12.664 -2.977 1 97.38 89 LEU B CA 1
ATOM 1842 C C . LEU B 1 89 ? -11.523 -13.984 -2.213 1 97.38 89 LEU B C 1
ATOM 1844 O O . LEU B 1 89 ? -11.273 -15.039 -2.791 1 97.38 89 LEU B O 1
ATOM 1848 N N . TRP B 1 90 ? -11.844 -13.828 -0.96 1 96.69 90 TRP B N 1
ATOM 1849 C CA . TRP B 1 90 ? -11.898 -15.008 -0.1 1 96.69 90 TRP B CA 1
ATOM 1850 C C . TRP B 1 90 ? -12.938 -16 -0.604 1 96.69 90 TRP B C 1
ATOM 1852 O O . TRP B 1 90 ? -12.711 -17.219 -0.57 1 96.69 90 TRP B O 1
ATOM 1862 N N . THR B 1 91 ? -14.055 -15.594 -1.124 1 96.69 91 THR B N 1
ATOM 1863 C CA . THR B 1 91 ? -15.148 -16.469 -1.531 1 96.69 91 THR B CA 1
ATOM 1864 C C . THR B 1 91 ? -14.695 -17.422 -2.637 1 96.69 91 THR B C 1
ATOM 1866 O O . THR B 1 91 ? -15.219 -18.531 -2.76 1 96.69 91 THR B O 1
ATOM 1869 N N . VAL B 1 92 ? -13.797 -17.016 -3.404 1 96.06 92 VAL B N 1
ATOM 1870 C CA . VAL B 1 92 ? -13.406 -17.766 -4.598 1 96.06 92 VAL B CA 1
ATOM 1871 C C . VAL B 1 92 ? -12.68 -19.047 -4.191 1 96.06 92 VAL B C 1
ATOM 1873 O O . VAL B 1 92 ? -12.789 -20.078 -4.867 1 96.06 92 VAL B O 1
ATOM 1876 N N . ARG B 1 93 ? -11.969 -19 -3.131 1 95.38 93 ARG B N 1
ATOM 1877 C CA . ARG B 1 93 ? -11.227 -20.156 -2.625 1 95.38 93 ARG B CA 1
ATOM 1878 C C . ARG B 1 93 ? -11.336 -20.25 -1.106 1 95.38 93 ARG B C 1
ATOM 1880 O O . ARG B 1 93 ? -10.32 -20.391 -0.416 1 95.38 93 ARG B O 1
ATOM 1887 N N . ALA B 1 94 ? -12.523 -20.156 -0.648 1 94.94 94 ALA B N 1
ATOM 1888 C CA . ALA B 1 94 ? -12.781 -20.062 0.786 1 94.94 94 ALA B CA 1
ATOM 1889 C C . ALA B 1 94 ? -12.25 -21.297 1.521 1 94.94 94 ALA B C 1
ATOM 1891 O O . ALA B 1 94 ? -11.641 -21.172 2.586 1 94.94 94 ALA B O 1
ATOM 1892 N N . SER B 1 95 ? -12.461 -22.469 0.978 1 94 95 SER B N 1
ATOM 1893 C CA . SER B 1 95 ? -12.047 -23.703 1.633 1 94 95 SER B CA 1
ATOM 1894 C C . SER B 1 95 ? -10.523 -23.797 1.751 1 94 95 SER B C 1
ATOM 1896 O O . SER B 1 95 ? -10 -24.141 2.809 1 94 95 SER B O 1
ATOM 1898 N N . ASP B 1 96 ? -9.828 -23.406 0.674 1 92.56 96 ASP B N 1
ATOM 1899 C CA . ASP B 1 96 ? -8.367 -23.391 0.682 1 92.56 96 ASP B CA 1
ATOM 1900 C C . ASP B 1 96 ? -7.836 -22.375 1.691 1 92.56 96 ASP B C 1
ATOM 1902 O O . ASP B 1 96 ? -6.883 -22.656 2.42 1 92.56 96 ASP B O 1
ATOM 1906 N N . TYR B 1 97 ? -8.484 -21.25 1.742 1 91.69 97 TYR B N 1
ATOM 1907 C CA . TYR B 1 97 ? -8.023 -20.172 2.6 1 91.69 97 TYR B CA 1
ATOM 1908 C C . TYR B 1 97 ? -8.227 -20.5 4.07 1 91.69 97 TYR B C 1
ATOM 1910 O O . TYR B 1 97 ? -7.418 -20.125 4.922 1 91.69 97 TYR B O 1
ATOM 1918 N N . LEU B 1 98 ? -9.289 -21.234 4.293 1 91.75 98 LEU B N 1
ATOM 1919 C CA . LEU B 1 98 ? -9.523 -21.641 5.672 1 91.75 98 LEU B CA 1
ATOM 1920 C C . LEU B 1 98 ? -8.453 -22.625 6.141 1 91.75 98 LEU B C 1
ATOM 1922 O O . LEU B 1 98 ? -8.188 -22.734 7.34 1 91.75 98 LEU B O 1
ATOM 1926 N N . ALA B 1 99 ? -7.848 -23.297 5.215 1 91.56 99 ALA B N 1
ATOM 1927 C CA . ALA B 1 99 ? -6.797 -24.25 5.555 1 91.56 99 ALA B CA 1
ATOM 1928 C C . ALA B 1 99 ? -5.438 -23.562 5.648 1 91.56 99 ALA B C 1
ATOM 1930 O O . ALA B 1 99 ? -4.449 -24.188 6.051 1 91.56 99 ALA B O 1
ATOM 1931 N N . ASN B 1 100 ? -5.336 -22.312 5.336 1 94.81 100 ASN B N 1
ATOM 1932 C CA . ASN B 1 100 ? -4.078 -21.578 5.305 1 94.81 100 ASN B CA 1
ATOM 1933 C C . ASN B 1 100 ? -3.834 -20.828 6.617 1 94.81 100 ASN B C 1
ATOM 1935 O O . ASN B 1 100 ? -4.535 -19.875 6.93 1 94.81 100 ASN B O 1
ATOM 1939 N N . PRO B 1 101 ? -2.867 -21.234 7.391 1 95.62 101 PRO B N 1
ATOM 1940 C CA . PRO B 1 101 ? -2.652 -20.594 8.688 1 95.62 101 PRO B CA 1
ATOM 1941 C C . PRO B 1 101 ? -2.254 -19.125 8.57 1 95.62 101 PRO B C 1
ATOM 1943 O O . PRO B 1 101 ? -2.494 -18.328 9.484 1 95.62 101 PRO B O 1
ATOM 1946 N N . TRP B 1 102 ? -1.646 -18.766 7.453 1 96.12 102 TRP B N 1
ATOM 1947 C CA . TRP B 1 102 ? -1.205 -17.375 7.273 1 96.12 102 TRP B CA 1
ATOM 1948 C C . TRP B 1 102 ? -2.396 -16.453 7.098 1 96.12 102 TRP B C 1
ATOM 1950 O O . TRP B 1 102 ? -2.33 -15.273 7.465 1 96.12 102 TRP B O 1
ATOM 1960 N N . LEU B 1 103 ? -3.48 -16.922 6.582 1 96.56 103 LEU B N 1
ATOM 1961 C CA . LEU B 1 103 ? -4.688 -16.094 6.508 1 96.56 103 LEU B CA 1
ATOM 1962 C C . LEU B 1 103 ? -5.234 -15.812 7.902 1 96.56 103 LEU B C 1
ATOM 1964 O O . LEU B 1 103 ? -5.645 -14.688 8.195 1 96.56 103 LEU B O 1
ATOM 1968 N N . TRP B 1 104 ? -5.207 -16.812 8.719 1 96.19 104 TRP B N 1
ATOM 1969 C CA . TRP B 1 104 ? -5.664 -16.625 10.094 1 96.19 104 TRP B CA 1
ATOM 1970 C C . TRP B 1 104 ? -4.781 -15.633 10.836 1 96.19 104 TRP B C 1
ATOM 1972 O O . TRP B 1 104 ? -5.285 -14.758 11.547 1 96.19 104 TRP B O 1
ATOM 1982 N N . ALA B 1 105 ? -3.523 -15.797 10.641 1 97.75 105 ALA B N 1
ATOM 1983 C CA . ALA B 1 105 ? -2.59 -14.859 11.258 1 97.75 105 ALA B CA 1
ATOM 1984 C C . ALA B 1 105 ? -2.855 -13.43 10.789 1 97.75 105 ALA B C 1
ATOM 1986 O O . ALA B 1 105 ? -2.805 -12.484 11.578 1 97.75 105 ALA B O 1
ATOM 1987 N N . LYS B 1 106 ? -3.143 -13.328 9.516 1 97.94 106 LYS B N 1
ATOM 1988 C CA . LYS B 1 106 ? -3.471 -12.016 8.969 1 97.94 106 LYS B CA 1
ATOM 1989 C C . LYS B 1 106 ? -4.738 -11.453 9.609 1 97.94 106 LYS B C 1
ATOM 1991 O O . LYS B 1 106 ? -4.785 -10.281 9.984 1 97.94 106 LYS B O 1
ATOM 1996 N N . TRP B 1 107 ? -5.73 -12.258 9.781 1 97.88 107 TRP B N 1
ATOM 1997 C CA . TRP B 1 107 ? -6.977 -11.805 10.391 1 97.88 107 TRP B CA 1
ATOM 1998 C C . TRP B 1 107 ? -6.75 -11.383 11.836 1 97.88 107 TRP B C 1
ATOM 2000 O O . TRP B 1 107 ? -7.32 -10.398 12.305 1 97.88 107 TRP B O 1
ATOM 2010 N N . VAL B 1 108 ? -5.961 -12.086 12.492 1 98.31 108 VAL B N 1
ATOM 2011 C CA . VAL B 1 108 ? -5.641 -11.75 13.875 1 98.31 108 VAL B CA 1
ATOM 2012 C C . VAL B 1 108 ? -4.906 -10.406 13.922 1 98.31 108 VAL B C 1
ATOM 2014 O O . VAL B 1 108 ? -5.227 -9.547 14.734 1 98.31 108 VAL B O 1
ATOM 2017 N N . ALA B 1 109 ? -3.908 -10.242 13.055 1 98.44 109 ALA B N 1
ATOM 2018 C CA . ALA B 1 109 ? -3.17 -8.984 12.992 1 98.44 109 ALA B CA 1
ATOM 2019 C C . ALA B 1 109 ? -4.105 -7.809 12.703 1 98.44 109 ALA B C 1
ATOM 2021 O O . ALA B 1 109 ? -4.004 -6.758 13.344 1 98.44 109 ALA B O 1
ATOM 2022 N N . VAL B 1 110 ? -5.035 -7.996 11.789 1 98.56 110 VAL B N 1
ATOM 2023 C CA . VAL B 1 110 ? -5.996 -6.957 11.43 1 98.56 110 VAL B CA 1
ATOM 2024 C C . VAL B 1 110 ? -6.895 -6.656 12.633 1 98.56 110 VAL B C 1
ATOM 2026 O O . VAL B 1 110 ? -7.156 -5.492 12.945 1 98.56 110 VAL B O 1
ATOM 2029 N N . ALA B 1 111 ? -7.352 -7.695 13.297 1 98.38 111 ALA B N 1
ATOM 2030 C CA . ALA B 1 111 ? -8.211 -7.523 14.469 1 98.38 111 ALA B CA 1
ATOM 2031 C C . ALA B 1 111 ? -7.496 -6.73 15.555 1 98.38 111 ALA B C 1
ATOM 2033 O O . ALA B 1 111 ? -8.086 -5.855 16.188 1 98.38 111 ALA B O 1
ATOM 2034 N N . ILE B 1 112 ? -6.258 -7.039 15.773 1 98.38 112 ILE B N 1
ATOM 2035 C CA . ILE B 1 112 ? -5.469 -6.328 16.781 1 98.38 112 ILE B CA 1
ATOM 2036 C C . ILE B 1 112 ? -5.316 -4.863 16.375 1 98.38 112 ILE B C 1
ATOM 2038 O O . ILE B 1 112 ? -5.488 -3.965 17.188 1 98.38 112 ILE B O 1
ATOM 2042 N N . GLY B 1 113 ? -4.977 -4.637 15.086 1 98.12 113 GLY B N 1
ATOM 2043 C CA . GLY B 1 113 ? -4.852 -3.271 14.602 1 98.12 113 GLY B CA 1
ATOM 2044 C C . GLY B 1 113 ? -6.121 -2.457 14.773 1 98.12 113 GLY B C 1
ATOM 2045 O O . GLY B 1 113 ? -6.074 -1.312 15.227 1 98.12 113 GLY B O 1
ATOM 2046 N N . VAL B 1 114 ? -7.238 -3.02 14.453 1 98 114 VAL B N 1
ATOM 2047 C CA . VAL B 1 114 ? -8.531 -2.344 14.547 1 98 114 VAL B CA 1
ATOM 2048 C C . VAL B 1 114 ? -8.875 -2.102 16.016 1 98 114 VAL B C 1
ATOM 2050 O O . VAL B 1 114 ? -9.297 -1.003 16.391 1 98 114 VAL B O 1
ATOM 2053 N N . ALA B 1 115 ? -8.727 -3.139 16.844 1 97.62 115 ALA B N 1
ATOM 2054 C CA . ALA B 1 115 ? -8.992 -2.996 18.266 1 97.62 115 ALA B CA 1
ATOM 2055 C C . ALA B 1 115 ? -8.125 -1.899 18.891 1 97.62 115 ALA B C 1
ATOM 2057 O O . ALA B 1 115 ? -8.609 -1.101 19.688 1 97.62 115 ALA B O 1
ATOM 2058 N N . ASN B 1 116 ? -6.852 -1.891 18.484 1 97 116 ASN B N 1
ATOM 2059 C CA . ASN B 1 116 ? -5.922 -0.862 18.938 1 97 116 ASN B CA 1
ATOM 2060 C C . ASN B 1 116 ? -6.395 0.535 18.547 1 97 116 ASN B C 1
ATOM 2062 O O . ASN B 1 116 ? -6.375 1.454 19.375 1 97 116 ASN B O 1
ATOM 2066 N N . ALA B 1 117 ? -6.809 0.697 17.359 1 95.62 117 ALA B N 1
ATOM 2067 C CA . ALA B 1 117 ? -7.281 1.984 16.844 1 95.62 117 ALA B CA 1
ATOM 2068 C C . ALA B 1 117 ? -8.523 2.445 17.609 1 95.62 117 ALA B C 1
ATOM 2070 O O . ALA B 1 117 ? -8.633 3.617 17.984 1 95.62 117 ALA B O 1
ATOM 2071 N N . LEU B 1 118 ? -9.445 1.557 17.828 1 94 118 LEU B N 1
ATOM 2072 C CA . LEU B 1 118 ? -10.688 1.889 18.531 1 94 118 LEU B CA 1
ATOM 2073 C C . LEU B 1 118 ? -10.414 2.232 19.984 1 94 118 LEU B C 1
ATOM 2075 O O . LEU B 1 118 ? -11 3.176 20.531 1 94 118 LEU B O 1
ATOM 2079 N N . ALA B 1 119 ? -9.562 1.48 20.562 1 91.19 119 ALA B N 1
ATOM 2080 C CA . ALA B 1 119 ? -9.219 1.725 21.953 1 91.19 119 ALA B CA 1
ATOM 2081 C C . ALA B 1 119 ? -8.547 3.086 22.125 1 91.19 119 ALA B C 1
ATOM 2083 O O . ALA B 1 119 ? -8.922 3.863 23 1 91.19 119 ALA B O 1
ATOM 2084 N N . TYR B 1 120 ? -7.656 3.295 21.281 1 87.12 120 TYR B N 1
ATOM 2085 C CA . TYR B 1 120 ? -6.941 4.562 21.359 1 87.12 120 TYR B CA 1
ATOM 2086 C C . TYR B 1 120 ? -7.852 5.727 21 1 87.12 120 TYR B C 1
ATOM 2088 O O . TYR B 1 120 ? -7.812 6.781 21.625 1 87.12 120 TYR B O 1
ATOM 2096 N N . GLY B 1 121 ? -8.609 5.59 19.984 1 82.69 121 GLY B N 1
ATOM 2097 C CA . GLY B 1 121 ? -9.539 6.637 19.594 1 82.69 121 GLY B CA 1
ATOM 2098 C C . GLY B 1 121 ? -10.531 7.004 20.672 1 82.69 121 GLY B C 1
ATOM 2099 O O . GLY B 1 121 ? -10.773 8.18 20.938 1 82.69 121 GLY B O 1
ATOM 2100 N N . ARG B 1 122 ? -11.016 6.078 21.312 1 81.56 122 ARG B N 1
ATOM 2101 C CA . ARG B 1 122 ? -11.969 6.297 22.391 1 81.56 122 ARG B CA 1
ATOM 2102 C C . ARG B 1 122 ? -11.289 6.953 23.594 1 81.56 122 ARG B C 1
ATOM 2104 O O . ARG B 1 122 ? -11.859 7.852 24.219 1 81.56 122 ARG B O 1
ATOM 2111 N N . HIS B 1 123 ? -10.203 6.453 23.812 1 79.62 123 HIS B N 1
ATOM 2112 C CA . HIS B 1 123 ? -9.461 6.996 24.953 1 79.62 123 HIS B CA 1
ATOM 2113 C C . HIS B 1 123 ? -9.094 8.461 24.719 1 79.62 123 HIS B C 1
ATOM 2115 O O . HIS B 1 123 ? -9.273 9.289 25.609 1 79.62 123 HIS B O 1
ATOM 2121 N N . ALA B 1 124 ? -8.656 8.75 23.562 1 76.94 124 ALA B N 1
ATOM 2122 C CA . ALA B 1 124 ? -8.297 10.125 23.203 1 76.94 124 ALA B CA 1
ATOM 2123 C C . ALA B 1 124 ? -9.516 11.039 23.234 1 76.94 124 ALA B C 1
ATOM 2125 O O . ALA B 1 124 ? -9.445 12.172 23.703 1 76.94 124 ALA B O 1
ATOM 2126 N N . ALA B 1 125 ? -10.578 10.523 22.781 1 74.25 125 ALA B N 1
ATOM 2127 C CA . ALA B 1 125 ? -11.82 11.305 22.75 1 74.25 125 ALA B CA 1
ATOM 2128 C C . ALA B 1 125 ? -12.312 11.586 24.172 1 74.25 125 ALA B C 1
ATOM 2130 O O . ALA B 1 125 ? -12.742 12.695 24.469 1 74.25 125 ALA B O 1
ATOM 2131 N N . ARG B 1 126 ? -12.211 10.625 24.953 1 74 126 ARG B N 1
ATOM 2132 C CA . ARG B 1 126 ? -12.625 10.773 26.344 1 74 126 ARG B CA 1
ATOM 2133 C C . ARG B 1 126 ? -11.766 11.805 27.062 1 74 126 ARG B C 1
ATOM 2135 O O . ARG B 1 126 ? -12.281 12.602 27.859 1 74 126 ARG B O 1
ATOM 2142 N N . ARG B 1 127 ? -10.578 11.773 26.781 1 72 127 ARG B N 1
ATOM 2143 C CA . ARG B 1 127 ? -9.672 12.711 27.438 1 72 127 ARG B CA 1
ATOM 2144 C C . ARG B 1 127 ? -9.898 14.133 26.938 1 72 127 ARG B C 1
ATOM 2146 O O . ARG B 1 127 ? -9.859 15.086 27.719 1 72 127 ARG B O 1
ATOM 2153 N N . ARG B 1 128 ? -10.117 14.234 25.734 1 73.81 128 ARG B N 1
ATOM 2154 C CA . ARG B 1 128 ? -10.422 15.547 25.156 1 73.81 128 ARG B CA 1
ATOM 2155 C C . ARG B 1 128 ? -11.688 16.125 25.766 1 73.81 128 ARG B C 1
ATOM 2157 O O . ARG B 1 128 ? -11.727 17.312 26.125 1 73.81 128 ARG B O 1
ATOM 2164 N N . CYS B 1 129 ? -12.648 15.312 25.953 1 74.5 129 CYS B N 1
ATOM 2165 C CA . CYS B 1 129 ? -13.922 15.742 26.516 1 74.5 129 CYS B CA 1
ATOM 2166 C C . CYS B 1 129 ? -13.773 16.109 27.984 1 74.5 129 CYS B C 1
ATOM 2168 O O . CYS B 1 129 ? -14.445 17.016 28.484 1 74.5 129 CYS B O 1
ATOM 2170 N N . ALA B 1 130 ? -12.836 15.398 28.531 1 78.62 130 ALA B N 1
ATOM 2171 C CA . ALA B 1 130 ? -12.641 15.617 29.969 1 78.62 130 ALA B CA 1
ATOM 2172 C C . ALA B 1 130 ? -11.664 16.766 30.219 1 78.62 130 ALA B C 1
ATOM 2174 O O . ALA B 1 130 ? -11.414 17.125 31.375 1 78.62 130 ALA B O 1
ATOM 2175 N N . GLY B 1 131 ? -11.172 17.266 29.125 1 73 131 GLY B N 1
ATOM 2176 C CA . GLY B 1 131 ? -10.188 18.328 29.281 1 73 131 GLY B CA 1
ATOM 2177 C C . GLY B 1 131 ? -8.875 17.844 29.859 1 73 131 GLY B C 1
ATOM 2178 O O . GLY B 1 131 ? -8.172 18.609 30.531 1 73 131 GLY B O 1
ATOM 2179 N N . ALA B 1 132 ? -8.75 16.609 29.844 1 68.5 132 ALA B N 1
ATOM 2180 C CA . ALA B 1 132 ? -7.543 16.016 30.422 1 68.5 132 ALA B CA 1
ATOM 2181 C C . ALA B 1 132 ? -6.359 16.156 29.469 1 68.5 132 ALA B C 1
ATOM 2183 O O . ALA B 1 132 ? -6.539 16.312 28.266 1 68.5 132 ALA B O 1
ATOM 2184 N N . PRO B 1 133 ? -5.211 16.156 30.219 1 64.38 133 PRO B N 1
ATOM 2185 C CA . PRO B 1 133 ? -4.023 16.25 29.359 1 64.38 133 PRO B CA 1
ATOM 2186 C C . PRO B 1 133 ? -3.936 15.102 28.344 1 64.38 133 PRO B C 1
ATOM 2188 O O . PRO B 1 133 ? -4.578 14.062 28.531 1 64.38 133 PRO B O 1
ATOM 2191 N N . ALA B 1 134 ? -3.305 15.383 27.312 1 66.44 134 ALA B N 1
ATOM 2192 C CA . ALA B 1 134 ? -3.061 14.414 26.234 1 66.44 134 ALA B CA 1
ATOM 2193 C C . ALA B 1 134 ? -2.559 13.094 26.797 1 66.44 134 ALA B C 1
ATOM 2195 O O . ALA B 1 134 ? -2.133 13.023 27.953 1 66.44 134 ALA B O 1
ATOM 2196 N N . LEU B 1 135 ? -2.777 11.969 26.172 1 64.81 135 LEU B N 1
ATOM 2197 C CA . LEU B 1 135 ? -2.293 10.641 26.531 1 64.81 135 LEU B CA 1
ATOM 2198 C C . LEU B 1 135 ? -0.847 10.711 27.016 1 64.81 135 LEU B C 1
ATOM 2200 O O . LEU B 1 135 ? -0.063 11.531 26.531 1 64.81 135 LEU B O 1
ATOM 2204 N N . ASP B 1 136 ? -0.69 9.836 28.078 1 82.94 136 ASP B N 1
ATOM 2205 C CA . ASP B 1 136 ? 0.707 9.758 28.5 1 82.94 136 ASP B CA 1
ATOM 2206 C C . ASP B 1 136 ? 1.58 9.18 27.375 1 82.94 136 ASP B C 1
ATOM 2208 O O . ASP B 1 136 ? 1.102 8.414 26.547 1 82.94 136 ASP B O 1
ATOM 2212 N N . THR B 1 137 ? 2.715 9.562 27.406 1 87.75 137 THR B N 1
ATOM 2213 C CA . THR B 1 137 ? 3.695 9.258 26.359 1 87.75 137 THR B CA 1
ATOM 2214 C C . THR B 1 137 ? 3.857 7.75 26.203 1 87.75 137 THR B C 1
ATOM 2216 O O . THR B 1 137 ? 3.963 7.25 25.078 1 87.75 137 THR B O 1
ATOM 2219 N N . ARG B 1 138 ? 3.783 7.023 27.266 1 92.19 138 ARG B N 1
ATOM 2220 C CA . ARG B 1 138 ? 3.975 5.574 27.203 1 92.19 138 ARG B CA 1
ATOM 2221 C C . ARG B 1 138 ? 2.812 4.902 26.484 1 92.19 138 ARG B C 1
ATOM 2223 O O . ARG B 1 138 ? 3.023 4.004 25.656 1 92.19 138 ARG B O 1
ATOM 2230 N N . THR B 1 139 ? 1.659 5.309 26.828 1 91.19 139 THR B N 1
ATOM 2231 C CA . THR B 1 139 ? 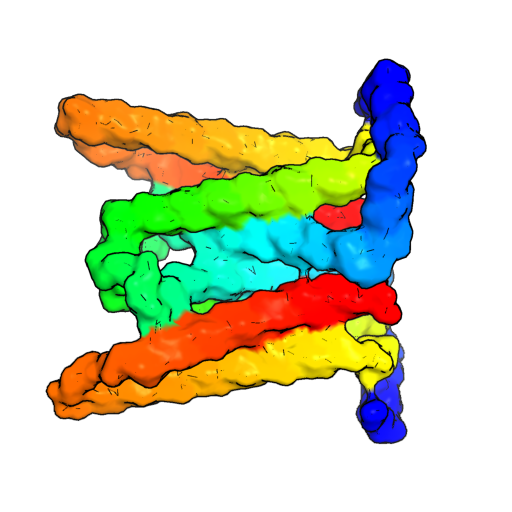0.464 4.746 26.219 1 91.19 139 THR B CA 1
ATOM 2232 C C . THR B 1 139 ? 0.424 5.066 24.719 1 91.19 139 THR B C 1
ATOM 2234 O O . THR B 1 139 ? 0.105 4.203 23.906 1 91.19 139 THR B O 1
ATOM 2237 N N . ALA B 1 140 ? 0.75 6.23 24.391 1 92.69 140 ALA B N 1
ATOM 2238 C CA . ALA B 1 140 ? 0.773 6.648 23 1 92.69 140 ALA B CA 1
ATOM 2239 C C . ALA B 1 140 ? 1.798 5.848 22.203 1 92.69 140 ALA B C 1
ATOM 2241 O O . ALA B 1 140 ? 1.498 5.355 21.109 1 92.69 140 ALA B O 1
ATOM 2242 N N . ARG B 1 141 ? 2.975 5.711 22.766 1 95.62 141 ARG B N 1
ATOM 2243 C CA . ARG B 1 141 ? 4.035 4.957 22.109 1 95.62 141 ARG B CA 1
ATOM 2244 C C . ARG B 1 141 ? 3.627 3.502 21.906 1 95.62 141 ARG B C 1
ATOM 2246 O O . ARG B 1 141 ? 3.908 2.916 20.859 1 95.62 141 ARG B O 1
ATOM 2253 N N . ALA B 1 142 ? 3.006 2.984 22.891 1 95.94 142 ALA B N 1
ATOM 2254 C CA . ALA B 1 142 ? 2.539 1.604 22.781 1 95.94 142 ALA B CA 1
ATOM 2255 C C . ALA B 1 142 ? 1.495 1.46 21.672 1 95.94 142 ALA B C 1
ATOM 2257 O O . ALA B 1 142 ? 1.547 0.518 20.875 1 95.94 142 ALA B O 1
ATOM 2258 N N . ALA B 1 143 ? 0.596 2.383 21.625 1 96.12 143 ALA B N 1
ATOM 2259 C CA . ALA B 1 143 ? -0.457 2.344 20.625 1 96.12 143 ALA B CA 1
ATOM 2260 C C . ALA B 1 143 ? 0.131 2.426 19.219 1 96.12 143 ALA B C 1
ATOM 2262 O O . ALA B 1 143 ? -0.265 1.668 18.328 1 96.12 143 ALA B O 1
ATOM 2263 N N . GLY B 1 144 ? 1.054 3.334 19.031 1 97 144 GLY B N 1
ATOM 2264 C CA . GLY B 1 144 ? 1.708 3.457 17.75 1 97 144 GLY B CA 1
ATOM 2265 C C . GLY B 1 144 ? 2.494 2.219 17.359 1 97 144 GLY B C 1
ATOM 2266 O O . GLY B 1 144 ? 2.469 1.803 16.188 1 97 144 GLY B O 1
ATOM 2267 N N . THR B 1 145 ? 3.182 1.655 18.312 1 97.81 145 THR B N 1
ATOM 2268 C CA . THR B 1 145 ? 4 0.473 18.062 1 97.81 145 THR B CA 1
ATOM 2269 C C . THR B 1 145 ? 3.125 -0.725 17.719 1 97.81 145 THR B C 1
ATOM 2271 O O . THR B 1 145 ? 3.428 -1.463 16.766 1 97.81 145 THR B O 1
ATOM 2274 N N . VAL B 1 146 ? 2.086 -0.896 18.469 1 98.19 146 VAL B N 1
ATOM 2275 C CA . VAL B 1 146 ? 1.163 -1.993 18.203 1 98.19 146 VAL B CA 1
ATOM 2276 C C . VAL B 1 146 ? 0.53 -1.814 16.828 1 98.19 146 VAL B C 1
ATOM 2278 O O . VAL B 1 146 ? 0.4 -2.777 16.062 1 98.19 146 VAL B O 1
ATOM 2281 N N . SER B 1 147 ? 0.092 -0.597 16.547 1 98.44 147 SER B N 1
ATOM 2282 C CA . SER B 1 147 ? -0.47 -0.294 15.234 1 98.44 147 SER B CA 1
ATOM 2283 C C . SER B 1 147 ? 0.507 -0.648 14.117 1 98.44 147 SER B C 1
ATOM 2285 O O . SER B 1 147 ? 0.18 -1.431 13.227 1 98.44 147 SER B O 1
ATOM 2287 N N . LEU B 1 148 ? 1.708 -0.167 14.164 1 97.81 148 LEU B N 1
ATOM 2288 C CA . LEU B 1 148 ? 2.723 -0.408 13.141 1 97.81 148 LEU B CA 1
ATOM 2289 C C . LEU B 1 148 ? 3.006 -1.9 13 1 97.81 148 LEU B C 1
ATOM 2291 O O . LEU B 1 148 ? 3.061 -2.422 11.883 1 97.81 148 LEU B O 1
ATOM 2295 N N . ALA B 1 149 ? 3.197 -2.562 14.078 1 98.19 149 ALA B N 1
ATOM 2296 C CA . ALA B 1 149 ? 3.5 -3.99 14.07 1 98.19 149 ALA B CA 1
ATOM 2297 C C . ALA B 1 149 ? 2.355 -4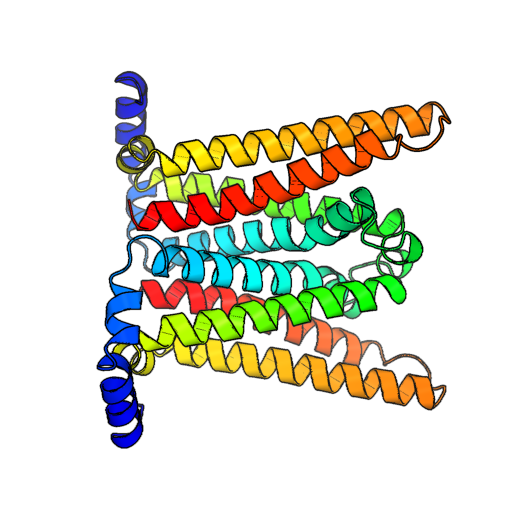.793 13.461 1 98.19 149 ALA B C 1
ATOM 2299 O O . ALA B 1 149 ? 2.586 -5.746 12.719 1 98.19 149 ALA B O 1
ATOM 2300 N N . SER B 1 150 ? 1.154 -4.438 13.797 1 98.5 150 SER B N 1
ATOM 2301 C CA . SER B 1 150 ? -0.016 -5.164 13.312 1 98.5 150 SER B CA 1
ATOM 2302 C C . SER B 1 150 ? -0.143 -5.059 11.797 1 98.5 150 SER B C 1
ATOM 2304 O O . SER B 1 150 ? -0.357 -6.066 11.117 1 98.5 150 SER B O 1
ATOM 2306 N N . TRP B 1 151 ? 0.014 -3.893 11.297 1 98.12 151 TRP B N 1
ATOM 2307 C CA . TRP B 1 151 ? -0.167 -3.699 9.867 1 98.12 151 TRP B CA 1
ATOM 2308 C C . TRP B 1 151 ? 1.007 -4.281 9.086 1 98.12 151 TRP B C 1
ATOM 2310 O O . TRP B 1 151 ? 0.827 -4.824 7.992 1 98.12 151 TRP B O 1
ATOM 2320 N N . LEU B 1 152 ? 2.229 -4.195 9.586 1 97.62 152 LEU B N 1
ATOM 2321 C CA . LEU B 1 152 ? 3.357 -4.871 8.953 1 97.62 152 LEU B CA 1
ATOM 2322 C C . LEU B 1 152 ? 3.156 -6.383 8.953 1 97.62 152 LEU B C 1
ATOM 2324 O O . LEU B 1 152 ? 3.445 -7.051 7.961 1 97.62 152 LEU B O 1
ATOM 2328 N N . ALA B 1 153 ? 2.701 -6.895 10.094 1 97.94 153 ALA B N 1
ATOM 2329 C CA . ALA B 1 153 ? 2.41 -8.328 10.172 1 97.94 153 ALA B CA 1
ATOM 2330 C C . ALA B 1 153 ? 1.359 -8.734 9.148 1 97.94 153 ALA B C 1
ATOM 2332 O O . ALA B 1 153 ? 1.478 -9.781 8.516 1 97.94 153 ALA B O 1
ATOM 2333 N N . ALA B 1 154 ? 0.323 -7.922 9.008 1 98.25 154 ALA B N 1
ATOM 2334 C CA . ALA B 1 154 ? -0.723 -8.211 8.031 1 98.25 154 ALA B CA 1
ATOM 2335 C C . ALA B 1 154 ? -0.154 -8.266 6.617 1 98.25 154 ALA B C 1
ATOM 2337 O O . ALA B 1 154 ? -0.542 -9.117 5.816 1 98.25 154 ALA B O 1
ATOM 2338 N N . ILE B 1 155 ? 0.776 -7.359 6.316 1 97.12 155 ILE B N 1
ATOM 2339 C CA . ILE B 1 155 ? 1.396 -7.324 4.996 1 97.12 155 ILE B CA 1
ATOM 2340 C C . ILE B 1 155 ? 2.217 -8.594 4.777 1 97.12 155 ILE B C 1
ATOM 2342 O O . ILE B 1 155 ? 2.078 -9.266 3.75 1 97.12 155 ILE B O 1
ATOM 2346 N N . VAL B 1 156 ? 3.016 -8.961 5.762 1 97 156 VAL B N 1
ATOM 2347 C CA . VAL B 1 156 ? 3.895 -10.117 5.656 1 97 156 VAL B CA 1
ATOM 2348 C C . VAL B 1 156 ? 3.059 -11.398 5.559 1 97 156 VAL B C 1
ATOM 2350 O O . VAL B 1 156 ? 3.264 -12.211 4.656 1 97 156 VAL B O 1
ATOM 2353 N N . CYS B 1 157 ? 2.125 -11.547 6.445 1 97.12 157 CYS B N 1
ATOM 2354 C CA . CYS B 1 157 ? 1.259 -12.719 6.414 1 97.12 157 CYS B CA 1
ATOM 2355 C C . CYS B 1 157 ? 0.49 -12.789 5.098 1 97.12 157 CYS B C 1
ATOM 2357 O O . CYS B 1 157 ? 0.329 -13.875 4.527 1 97.12 157 CYS B O 1
ATOM 2359 N N . GLY B 1 158 ? -0.055 -11.633 4.684 1 95.94 158 GLY B N 1
ATOM 2360 C CA . GLY B 1 158 ? -0.763 -11.602 3.414 1 95.94 158 GLY B CA 1
ATOM 2361 C C . GLY B 1 158 ? 0.071 -12.102 2.25 1 95.94 158 GLY B C 1
ATOM 2362 O O . GLY B 1 158 ? -0.427 -12.836 1.396 1 95.94 158 GLY B O 1
ATOM 2363 N N . ARG B 1 159 ? 1.292 -11.656 2.188 1 94.75 159 ARG B N 1
ATOM 2364 C CA . ARG B 1 159 ? 2.162 -12.094 1.102 1 94.75 159 ARG B CA 1
ATOM 2365 C C . ARG B 1 159 ? 2.467 -13.586 1.212 1 94.75 159 ARG B C 1
ATOM 2367 O O . ARG B 1 159 ? 2.578 -14.281 0.199 1 94.75 159 ARG B O 1
ATOM 2374 N N . TRP B 1 160 ? 2.557 -14.133 2.428 1 95.25 160 TRP B N 1
ATOM 2375 C CA . TRP B 1 160 ? 2.926 -15.531 2.639 1 95.25 160 TRP B CA 1
ATOM 2376 C C . TRP B 1 160 ? 1.779 -16.453 2.256 1 95.25 160 TRP B C 1
ATOM 2378 O O . TRP B 1 160 ? 1.981 -17.656 2.08 1 95.25 160 TRP B O 1
ATOM 2388 N N . ILE B 1 161 ? 0.574 -15.914 2.172 1 93.12 161 ILE B N 1
ATOM 2389 C CA . ILE B 1 161 ? -0.566 -16.719 1.757 1 93.12 161 ILE B CA 1
ATOM 2390 C C . ILE B 1 161 ? -0.274 -17.375 0.406 1 93.12 161 ILE B C 1
ATOM 2392 O O . ILE B 1 161 ? -0.666 -18.516 0.161 1 93.12 161 ILE B O 1
ATOM 2396 N N . ALA B 1 162 ? 0.453 -16.703 -0.478 1 88.19 162 ALA B N 1
ATOM 2397 C CA . ALA B 1 162 ? 0.743 -17.188 -1.824 1 88.19 162 ALA B CA 1
ATOM 2398 C C . ALA B 1 162 ? 1.833 -18.266 -1.8 1 88.19 162 ALA B C 1
ATOM 2400 O O . ALA B 1 162 ? 2.045 -18.969 -2.791 1 88.19 162 ALA B O 1
ATOM 2401 N N . PHE B 1 163 ? 2.541 -18.406 -0.7 1 86.62 163 PHE B N 1
ATOM 2402 C CA . PHE B 1 163 ? 3.686 -19.312 -0.673 1 86.62 163 PHE B CA 1
ATOM 2403 C C . PHE B 1 163 ? 3.393 -20.531 0.197 1 86.62 163 PHE B C 1
ATOM 2405 O O . PHE B 1 163 ? 4.242 -21.406 0.349 1 86.62 163 PHE B O 1
ATOM 2412 N N . ALA B 1 164 ? 2.287 -20.562 0.851 1 80.12 164 ALA B N 1
ATOM 2413 C CA . ALA B 1 164 ? 1.934 -21.703 1.696 1 80.12 164 ALA B CA 1
ATOM 2414 C C . ALA B 1 164 ? 0.989 -22.656 0.969 1 80.12 164 ALA B C 1
ATOM 2416 O O . ALA B 1 164 ? 0.275 -22.25 0.048 1 80.12 164 ALA B O 1
#

Secondary structure (DSSP, 8-state):
---HHHHHHHHHHHTSHHHHHHHH-TTHHHHHHHHHHHHHHHHHHHHHHHHHHHTT-S-GGGS-HHHHHHHHHHHHHHHHHHHHHHHHHHHHTHHHHHT-HHHHHHHHHHHHHHHHHHHHHHHHHHHHHHTPPP--HHHHHHHHHHHHHHHHHHHHHHHHGGG-/---HHHHHHHHHHHT-HHHHHHHH-TTHHHHHHHHHHHHHHHHHHHHHHHHHHHTT-S-GGGS-HHHHHHHHHHHHHHHHHHHHHHHHHHHHTHHHHHT-HHHHHHHHHHHHHHHHHHHHHHHHHHHHHHTPPP--HHHHHHHHHHHHHHHHHHHHHHHHGGG-

Solvent-accessible surface area (backbone atoms only — not comparable to full-atom values): 15906 Å² total; per-residue (Å²): 124,68,50,71,67,56,43,50,50,24,50,54,49,36,62,35,67,68,38,46,52,40,63,65,33,89,51,59,38,57,50,39,52,28,44,22,50,49,10,44,15,25,20,53,16,25,38,43,61,51,28,32,37,38,54,66,76,38,57,62,76,39,54,37,70,54,24,44,54,51,26,50,51,45,16,51,51,11,46,51,41,21,51,56,30,42,52,59,58,39,38,54,45,30,49,62,47,58,70,34,69,36,50,53,51,20,51,50,24,50,50,50,28,50,52,50,50,52,52,49,51,49,50,51,50,50,27,58,76,65,66,43,74,75,77,55,67,66,61,34,27,48,50,16,48,50,39,53,52,18,54,53,45,26,47,44,25,55,52,44,47,80,74,106,127,68,50,70,66,55,42,50,50,24,49,54,49,37,62,34,66,67,38,47,50,40,64,66,32,90,53,59,38,57,49,40,53,27,44,22,50,49,11,46,16,26,21,54,16,25,38,44,63,52,26,33,35,38,53,66,74,36,57,64,76,40,52,37,70,54,25,44,53,51,26,49,52,46,15,51,50,11,45,50,41,21,51,57,30,43,52,59,58,39,39,55,45,29,49,63,45,58,70,33,68,36,50,54,52,20,51,50,23,47,50,50,29,51,52,50,50,52,52,49,52,50,51,52,50,50,28,57,75,66,68,42,74,74,76,55,64,66,60,34,28,48,52,16,48,50,39,53,52,18,54,52,46,26,47,45,26,55,53,44,49,80,75,105

=== Feature glossary ===
Legend for the data blocks above and below:

— What the protein is —

The amino-acid sequence is the protein's primary structure: the linear order of residues from the N-terminus to the C-terminus, written in one-letter code. Everything else here — the 3D coordinates, the secondary structure, the domain annotations — is ultimately a consequence of this string.

Functional annotations link the protein to curated databases. InterPro entries identify conserved domains and families by matching the sequence against member-database signatures (Pfam, PROSITE, CDD, …). Gene Ontology (GO) terms describe molecular function, biological process, and cellular component in a controlled vocabulary. CATH places the structure in a hierarchical fold classification (Class/Architecture/Topology/Homologous-superfamily). The organism is the source species.

— Where its atoms are —

Atomic coordinates in PDBx/mmCIF format — the same representation the Protein Data Bank distributes. Each line of the _atom_site loop places one backbone atom in Cartesian space (units: ångströms, origin: arbitrary).

The six renders are orthographic views along the three Cartesian axes in both directions. Representation (cartoon, sticks, or surface) and color scheme (sequence-rainbow or by-chain) vary across proteins so the training set covers all the common visualization conventions.

— Local backbone conformation —

Eight-state secondary structure (DSSP): H is the canonical α-helix, G the tighter 3₁₀-helix, I the wider π-helix; E/B are β-structure, T and S are turns and bends, and '-' is everything else. DSSP derives these from the pattern of main-chain N–H···O=C hydrogen bonds, not from the sequence.

Three-state secondary structure (P-SEA) collapses the eight DSSP classes into helix (a), strand (b), and coil (c). P-SEA assigns these from Cα geometry alone — distances and angles — without requiring backbone oxygens, so it works on any Cα trace.

φ (phi) and ψ (psi) are the two rotatable backbone dihedrals per residue: φ is the C(i-1)–N–Cα–C torsion, ψ is the N–Cα–C–N(i+1) torsion, both in degrees on (−180°, 180°]. α-helical residues cluster near (−60°, −45°); β-strand residues near (−120°, +130°). A Ramachandran plot is simply a scatter of (φ, ψ) for every residue.

— Global shape and packing —

The geometric summary reports three shape descriptors. Rg (radius of gyration) measures how spread out the Cα atoms are about their centre of mass; compact globular proteins have small Rg, elongated or unfolded ones large. Cα contacts (<8 Å, |i−j|>4) count long-range residue pairs in spatial proximity — high for tightly packed folds, near zero for rods or random coil. The bounding-box extents give the protein's footprint along x, y, z in Å.

SASA measures how much of the protein is reachable by solvent. It is computed by rolling a water-sized probe over the atomic surface and su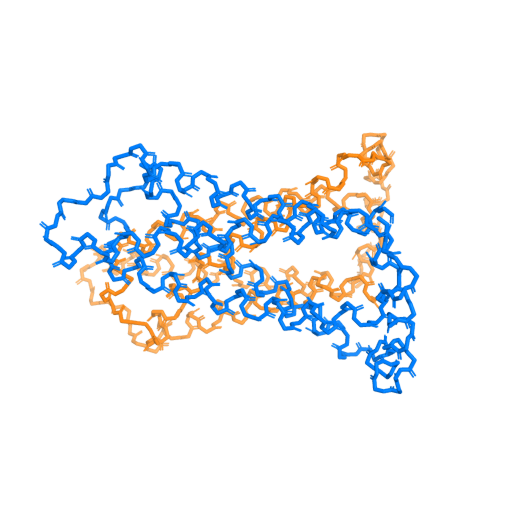mming the exposed area (Å²). Per-residue SASA distinguishes core (buried, low SASA) from surface (exposed, high SASA) residues; total SASA is a whole-molecule size measure.

Plot images: a contact map (which residues are close in 3D, as an N×N binary image), a Ramachandran scatter (backbone torsion angles, revealing secondary-structure composition at a glance), and — for AlphaFold structures — a PAE heatmap (pairwise prediction confidence).

— Structural neighborhood —

A 3Di character summarizes, for each residue, the relative orientation of the Cα frame of its nearest spatial neighbor. Because it encodes fold topology rather than chemistry, 3Di alignments detect remote structural similarity that sequence alignment misses.

The Foldseek neighbor list gives the closest experimentally determined structures in the PDB, ranked by structural alignment. TM-score near 1 means near-identical fold; near 0.3 means only rough topology match. This is how one finds what a novel AlphaFold prediction most resembles in the solved-structure universe.

— Confidence and disorder —

For AlphaFold models, the B-factor field carries pLDDT — the model's own estimate of local accuracy on a 0–100 scale. Regions with pLDDT<50 should be treated as essentially unmodeled; they often correspond to intrinsically disordered segments.

Crystallographic B-factors measure how much each atom's electron density is smeared out, in Å². They rise in mobile loops and surface residues and fall in the buried interior. In AlphaFold models this column is repurposed to hold pLDDT instead.

Predicted Aligned Error (PAE) is an AlphaFold confidence matrix: entry (i, j) is the expected error in the position of residue j, in ångströms, when the prediction is superimposed on the true structure at residue i. Low PAE within a block of residues means that block is internally rigid and well-predicted; high PAE between two blocks means their relative placement is uncertain even if each block individually is confident.